Protein AF-A0A2P5DY39-F1 (afdb_monomer)

Sequence (252 aa):
MKGCLRGHPDKLASSTASDNDHSEPPKEAATSSEPILVDKDEELFALLNQLPKKAGMSATFIDRFTSEEVWERMKRRSAKVAFGSVMGMLANTAAAAVLMHDPVLECLEMAEKVEEITQAFENSEKAREEEKKAFELERQQLLEGLAKEKLKKENLEEKVKELEKTISEHPDRMREATTEAVHKAIKEFKATKVKELKDKASDIASSTIIFNIFFEHPDFDFSVLGEDVVELVQSWREDTAKTGDGSASTSA

Secondary structure (DSSP, 8-state):
---------------------------------------HHHHHHHHHHHHHHHHHHHHHHHHHHHSHHHHHHHHTS-HHHHHHHHHHHHHHHHHHHHHHHHHHHHHHHHHHHHHHHHHHHHHHHHHHHHHHHHHHHHHHHHHHHHHHHHHHHHHHHHHHHHHHHHHHHHHHHHHHHHHHHHHHHHHHHHHHHHHHHHHHHHHHHHHHHHHHHHHH-TT--GGGG-HHHHHHHHHHHHHHHHTT--------

Foldseek 3Di:
DDDDDDDDDDDDDDDDDDDDDDDDDDDDDDDDDDPPPPDPPVVLVVVVVCLCVLVVVLVVVVCVCPPPVNVVVLVPDPPVVSVVVVVVNVVSVVVSCVSVPVSVVVVVVVVVVVVVVVVVVVVVVVVVVVVVVVVVVVVVVVVVVVVVVVVVVVVVVVVVVVVVVCVVCVVVVVVVVVVVVVVVVVVVCCVPVVVVVVVVVVVVVVVVVLVVCCVVPVPDDCVVVDPVSVVVSVVVVVVVVVVVPPDDDDDD

Solvent-accessible surface area (backbone atoms only — not comparable to full-atom values): 15029 Å² total; per-residue (Å²): 133,88,83,88,86,90,85,85,86,90,85,91,83,83,89,83,90,79,88,85,84,87,86,85,87,80,94,75,90,79,77,85,75,81,78,77,81,76,44,65,65,58,53,47,50,54,48,56,71,41,42,64,59,56,50,48,53,51,48,54,51,48,51,56,56,70,30,68,69,46,41,55,56,36,71,76,42,57,69,71,60,39,49,52,51,52,52,52,50,52,52,52,53,51,52,51,52,59,71,47,46,62,62,53,53,53,49,52,55,49,50,51,51,52,51,52,51,50,52,53,49,53,53,50,51,51,51,52,54,51,51,51,51,53,51,52,51,52,52,52,52,51,52,53,49,51,52,55,48,52,53,53,50,52,54,51,51,52,52,50,54,51,49,52,50,54,59,68,48,42,62,57,54,50,51,50,54,50,51,52,51,51,54,50,51,54,52,52,42,54,69,47,54,50,47,53,50,50,53,53,50,49,50,52,52,51,51,51,52,52,50,50,44,51,72,79,39,74,85,63,75,50,70,83,74,33,70,70,54,37,54,53,52,48,55,52,52,54,50,59,61,58,69,70,76,75,85,80,89,79,92,130

Structure (mmCIF, N/CA/C/O backbone):
data_AF-A0A2P5DY39-F1
#
_entry.id   AF-A0A2P5DY39-F1
#
loop_
_atom_site.group_PDB
_atom_site.id
_atom_site.type_symbol
_atom_site.label_atom_id
_atom_site.label_alt_id
_atom_site.label_comp_id
_atom_site.label_asym_id
_atom_site.label_entity_id
_atom_site.label_seq_id
_atom_site.pdbx_PDB_ins_code
_atom_site.Cartn_x
_atom_site.Cartn_y
_atom_site.Cartn_z
_atom_site.occupancy
_atom_site.B_iso_or_equiv
_atom_site.auth_seq_id
_atom_site.auth_comp_id
_atom_site.auth_asym_id
_atom_site.auth_atom_id
_atom_site.pdbx_PDB_model_num
ATOM 1 N N . MET A 1 1 ? -35.751 -29.615 15.609 1.00 40.22 1 MET A N 1
ATOM 2 C CA . MET A 1 1 ? -36.367 -30.563 14.653 1.00 40.22 1 MET A CA 1
ATOM 3 C C . MET A 1 1 ? -35.730 -30.343 13.288 1.00 40.22 1 MET A C 1
ATOM 5 O O . MET A 1 1 ? -35.809 -29.222 12.821 1.00 40.22 1 MET A O 1
ATOM 9 N N . LYS A 1 2 ? -35.111 -31.404 12.731 1.00 45.81 2 LYS A N 1
ATOM 10 C CA . LYS A 1 2 ? -34.530 -31.581 11.372 1.00 45.81 2 LYS A CA 1
ATOM 11 C C . LYS A 1 2 ? -33.531 -30.501 10.907 1.00 45.81 2 LYS A C 1
ATOM 13 O O . LYS A 1 2 ? -33.902 -29.360 10.726 1.00 45.81 2 LYS A O 1
ATOM 18 N N . GLY A 1 3 ? -32.262 -30.766 10.626 1.00 37.91 3 GLY A N 1
ATOM 19 C CA . GLY A 1 3 ? -31.495 -32.000 10.491 1.00 37.91 3 GLY A CA 1
ATOM 20 C C . GLY A 1 3 ? -30.244 -31.634 9.687 1.00 37.91 3 GLY A C 1
ATOM 21 O O . GLY A 1 3 ? -30.355 -31.144 8.571 1.00 37.91 3 GLY A O 1
ATOM 22 N N . CYS A 1 4 ? -29.077 -31.783 10.305 1.00 41.69 4 CYS A N 1
ATOM 23 C CA . CYS A 1 4 ? -27.764 -31.550 9.708 1.00 41.69 4 CYS A CA 1
ATOM 24 C C . CYS A 1 4 ? -27.340 -32.755 8.838 1.00 41.69 4 CYS A C 1
ATOM 26 O O . CYS A 1 4 ? -27.911 -33.832 9.004 1.00 41.69 4 CYS A O 1
ATOM 28 N N . LEU A 1 5 ? -26.278 -32.557 8.038 1.00 40.47 5 LEU A N 1
ATOM 29 C CA . LEU A 1 5 ? -25.285 -33.501 7.463 1.00 40.47 5 LEU A CA 1
ATOM 30 C C . LEU A 1 5 ? -25.191 -33.385 5.923 1.00 40.47 5 LEU A C 1
ATOM 32 O O . LEU A 1 5 ? -26.133 -33.726 5.223 1.00 40.47 5 LEU A O 1
ATOM 36 N N . ARG A 1 6 ? -24.180 -32.707 5.350 1.00 43.91 6 ARG A N 1
ATOM 37 C CA . ARG A 1 6 ? -22.722 -32.995 5.248 1.00 43.91 6 ARG A CA 1
ATOM 38 C C . ARG A 1 6 ? -22.411 -33.947 4.077 1.00 43.91 6 ARG A C 1
ATOM 40 O O . ARG A 1 6 ? -22.803 -35.104 4.121 1.00 43.91 6 ARG A O 1
ATOM 47 N N . GLY A 1 7 ? -21.638 -33.464 3.096 1.00 34.62 7 GLY A N 1
ATOM 48 C CA . GLY A 1 7 ? -20.996 -34.295 2.068 1.00 34.62 7 GLY A CA 1
ATOM 49 C C . GLY A 1 7 ? -20.414 -33.519 0.874 1.00 34.62 7 GLY A C 1
ATOM 50 O O . GLY A 1 7 ? -21.127 -33.243 -0.079 1.00 34.62 7 GLY A O 1
ATOM 51 N N . HIS A 1 8 ? -19.116 -33.215 0.920 1.00 38.59 8 HIS A N 1
ATOM 52 C CA . HIS A 1 8 ? -18.187 -33.148 -0.233 1.00 38.59 8 HIS A CA 1
ATOM 53 C C . HIS A 1 8 ? -17.193 -34.328 -0.032 1.00 38.59 8 HIS A C 1
ATOM 55 O O . HIS A 1 8 ? -17.103 -34.754 1.129 1.00 38.59 8 HIS A O 1
ATOM 61 N N . PRO A 1 9 ? -16.448 -34.877 -1.031 1.00 51.75 9 PRO A N 1
ATOM 62 C CA . PRO A 1 9 ? -15.701 -34.148 -2.073 1.00 51.75 9 PRO A CA 1
ATOM 63 C C . PRO A 1 9 ? -15.577 -34.814 -3.482 1.00 51.75 9 PRO A C 1
ATOM 65 O O . PRO A 1 9 ? -15.968 -35.955 -3.698 1.00 51.75 9 PRO A O 1
ATOM 68 N N . ASP A 1 10 ? -15.020 -34.027 -4.413 1.00 36.47 10 ASP A N 1
ATOM 69 C CA . ASP A 1 10 ? -14.175 -34.312 -5.597 1.00 36.47 10 ASP A CA 1
ATOM 70 C C . ASP A 1 10 ? -14.469 -35.442 -6.609 1.00 36.47 10 ASP A C 1
ATOM 72 O O . ASP A 1 10 ? -14.364 -36.629 -6.303 1.00 36.47 10 ASP A O 1
ATOM 76 N N . LYS A 1 11 ? -14.576 -35.055 -7.898 1.00 35.81 11 LYS A N 1
ATOM 77 C CA . LYS A 1 11 ? -13.760 -35.642 -8.987 1.00 35.81 11 LYS A CA 1
ATOM 78 C C . LYS A 1 11 ? -13.777 -34.828 -10.294 1.00 35.81 11 LYS A C 1
ATOM 80 O O . LYS A 1 11 ? -14.826 -34.497 -10.832 1.00 35.81 11 LYS A O 1
ATOM 85 N N . LEU A 1 12 ? -12.566 -34.578 -10.793 1.00 39.69 12 LEU A N 1
ATOM 86 C CA . LEU A 1 12 ? -12.187 -34.107 -12.130 1.00 39.69 12 LEU A CA 1
ATOM 87 C C . LEU A 1 12 ? -12.484 -35.143 -13.232 1.00 39.69 12 LEU A C 1
ATOM 89 O O . LEU A 1 12 ? -12.224 -36.325 -13.017 1.00 39.69 12 LEU A O 1
ATOM 93 N N . ALA A 1 13 ? -12.918 -34.664 -14.408 1.00 34.25 13 ALA A N 1
ATOM 94 C CA . ALA A 1 13 ? -12.591 -35.102 -15.787 1.00 34.25 13 ALA A CA 1
ATOM 95 C C . ALA A 1 13 ? -13.659 -34.507 -16.738 1.00 34.25 13 ALA A C 1
ATOM 97 O O . ALA A 1 13 ? -14.840 -34.768 -16.570 1.00 34.25 13 ALA A O 1
ATOM 98 N N . SER A 1 14 ? -13.327 -33.540 -17.598 1.00 32.66 14 SER A N 1
ATOM 99 C CA . SER A 1 14 ? -12.763 -33.707 -18.953 1.00 32.66 14 SER A CA 1
ATOM 100 C C . SER A 1 14 ? -13.831 -33.602 -20.052 1.00 32.66 14 SER A C 1
ATOM 102 O O . SER A 1 14 ? -14.620 -34.517 -20.231 1.00 32.66 14 SER A O 1
ATOM 104 N N . SER A 1 15 ? -13.730 -32.507 -20.815 1.00 34.09 15 SER A N 1
ATOM 105 C CA . SER A 1 15 ? -13.902 -32.385 -22.273 1.00 34.09 15 SER A CA 1
ATOM 106 C C . SER A 1 15 ? -15.161 -32.945 -22.949 1.00 34.09 15 SER A C 1
ATOM 108 O O . SER A 1 15 ? -15.285 -34.153 -23.108 1.00 34.09 15 SER A O 1
ATOM 110 N N . THR A 1 16 ? -15.963 -32.043 -23.528 1.00 33.41 16 THR A N 1
ATOM 111 C CA . THR A 1 16 ? -16.458 -32.167 -24.914 1.00 33.41 16 THR A CA 1
ATOM 112 C C . THR A 1 16 ? -16.708 -30.776 -25.499 1.00 33.41 16 THR A C 1
ATOM 114 O O . THR A 1 16 ? -17.482 -29.994 -24.949 1.00 33.41 16 THR A O 1
ATOM 117 N N . ALA A 1 17 ? -16.034 -30.496 -26.612 1.00 36.47 17 ALA A N 1
ATOM 118 C CA . ALA A 1 17 ? -16.317 -29.414 -27.544 1.00 36.47 17 ALA A CA 1
ATOM 119 C C . ALA A 1 17 ? -17.550 -29.736 -28.412 1.00 36.47 17 ALA A C 1
ATOM 121 O O . ALA A 1 17 ? -17.802 -30.907 -28.689 1.00 36.47 17 ALA A O 1
ATOM 122 N N . SER A 1 18 ? -18.277 -28.695 -28.828 1.00 31.12 18 SER A N 1
ATOM 123 C CA . SER A 1 18 ? -19.028 -28.566 -30.095 1.00 31.12 18 SER A CA 1
ATOM 124 C C . SER A 1 18 ? -19.605 -27.141 -30.099 1.00 31.12 18 SER A C 1
ATOM 126 O O . SER A 1 18 ? -20.351 -26.785 -29.190 1.00 31.12 18 SER A O 1
ATOM 128 N N . ASP A 1 19 ? -19.080 -26.208 -30.890 1.00 31.58 19 ASP A N 1
ATOM 129 C CA . ASP A 1 19 ? -19.370 -25.992 -32.317 1.00 31.58 19 ASP A CA 1
ATOM 130 C C . ASP A 1 19 ? -20.868 -25.861 -32.607 1.00 31.58 19 ASP A C 1
ATOM 132 O O . ASP A 1 19 ? -21.609 -26.843 -32.577 1.00 31.58 19 ASP A O 1
ATOM 136 N N . ASN A 1 20 ? -21.293 -24.631 -32.918 1.00 34.72 20 ASN A N 1
ATOM 137 C CA . ASN A 1 20 ? -22.430 -24.397 -33.799 1.00 34.72 20 ASN A CA 1
ATOM 138 C C . ASN A 1 20 ? -22.166 -23.165 -34.679 1.00 34.72 20 ASN A C 1
ATOM 140 O O . ASN A 1 20 ? -22.406 -22.014 -34.321 1.00 34.72 20 ASN A O 1
ATOM 144 N N . ASP A 1 21 ? -21.557 -23.526 -35.795 1.00 33.59 21 ASP A N 1
ATOM 145 C CA . ASP A 1 21 ? -21.493 -22.973 -37.135 1.00 33.59 21 ASP A CA 1
ATOM 146 C C . ASP A 1 21 ? -22.438 -21.852 -37.617 1.00 33.59 21 ASP A C 1
ATOM 148 O O . ASP A 1 21 ? -23.610 -21.736 -37.257 1.00 33.59 21 ASP A O 1
ATOM 152 N N . HIS A 1 22 ? -21.880 -21.197 -38.643 1.00 35.44 22 HIS A N 1
ATOM 153 C CA . HIS A 1 22 ? -22.493 -20.579 -39.822 1.00 35.44 22 HIS A CA 1
ATOM 154 C C . HIS A 1 22 ? -23.047 -19.147 -39.767 1.00 35.44 22 HIS A C 1
ATOM 156 O O . HIS A 1 22 ? -24.232 -18.900 -39.550 1.00 35.44 22 HIS A O 1
ATOM 162 N N . SER A 1 23 ? -22.217 -18.214 -40.254 1.00 36.16 23 SER A N 1
ATOM 163 C CA . SER A 1 23 ? -22.518 -17.480 -41.499 1.00 36.16 23 SER A CA 1
ATOM 164 C C . SER A 1 23 ? -21.241 -16.885 -42.116 1.00 36.16 23 SER A C 1
ATOM 166 O O . SER A 1 23 ? -20.695 -15.909 -41.614 1.00 36.16 23 SER A O 1
ATOM 168 N N . GLU A 1 24 ? -20.786 -17.486 -43.218 1.00 42.88 24 GLU A N 1
ATOM 169 C CA . GLU A 1 24 ? -19.849 -16.904 -44.197 1.00 42.88 24 GLU A CA 1
ATOM 170 C C . GLU A 1 24 ? -20.675 -16.269 -45.335 1.00 42.88 24 GLU A C 1
ATOM 172 O O . GLU A 1 24 ? -21.751 -16.790 -45.655 1.00 42.88 24 GLU A O 1
ATOM 177 N N . PRO A 1 25 ? -20.218 -15.161 -45.952 1.00 39.31 25 PRO A N 1
ATOM 178 C CA . PRO A 1 25 ? -19.759 -15.249 -47.353 1.00 39.31 25 PRO A CA 1
ATOM 179 C C . PRO A 1 25 ? -18.674 -14.194 -47.714 1.00 39.31 25 PRO A C 1
ATOM 181 O O . PRO A 1 25 ? -18.393 -13.302 -46.919 1.00 39.31 25 PRO A O 1
ATOM 184 N N . PRO A 1 26 ? -18.187 -14.130 -48.968 1.00 43.88 26 PRO A N 1
ATOM 185 C CA . PRO A 1 26 ? -17.497 -15.147 -49.750 1.00 43.88 26 PRO A CA 1
ATOM 186 C C . PRO A 1 26 ? -16.032 -14.747 -50.048 1.00 43.88 26 PRO A C 1
ATOM 188 O O . PRO A 1 26 ? -15.654 -13.578 -50.040 1.00 43.88 26 PRO A O 1
ATOM 191 N N . LYS A 1 27 ? -15.221 -15.756 -50.388 1.00 48.09 27 LYS A N 1
ATOM 192 C CA . LYS A 1 27 ? -13.865 -15.642 -50.947 1.00 48.09 27 LYS A CA 1
ATOM 193 C C . LYS A 1 27 ? -13.805 -14.712 -52.164 1.00 48.09 27 LYS A C 1
ATOM 195 O O . LYS A 1 27 ? -14.306 -15.070 -53.228 1.00 48.09 27 LYS A O 1
ATOM 200 N N . GLU A 1 28 ? -13.030 -13.640 -52.047 1.00 38.06 28 GLU A N 1
ATOM 201 C CA . GLU A 1 28 ? -12.265 -13.090 -53.165 1.00 38.06 28 GLU A CA 1
ATOM 202 C C . GLU A 1 28 ? -10.776 -13.326 -52.904 1.00 38.06 28 GLU A C 1
ATOM 204 O O . GLU A 1 28 ? -10.213 -12.942 -51.880 1.00 38.06 28 GLU A O 1
ATOM 209 N N . ALA A 1 29 ? -10.145 -14.031 -53.839 1.00 45.03 29 ALA A N 1
ATOM 210 C CA . ALA A 1 29 ? -8.709 -14.194 -53.891 1.00 45.03 29 ALA A CA 1
ATOM 211 C C . ALA A 1 29 ? -8.082 -12.874 -54.359 1.00 45.03 29 ALA A C 1
ATOM 213 O O . ALA A 1 29 ? -8.090 -12.572 -55.549 1.00 45.03 29 ALA A O 1
ATOM 214 N N . ALA A 1 30 ? -7.512 -12.112 -53.427 1.00 35.38 30 ALA A N 1
ATOM 215 C CA . ALA A 1 30 ? -6.528 -11.080 -53.728 1.00 35.38 30 ALA A CA 1
ATOM 216 C C . ALA A 1 30 ? -5.145 -11.616 -53.339 1.00 35.38 30 ALA A C 1
ATOM 218 O O . ALA A 1 30 ? -4.668 -11.463 -52.218 1.00 35.38 30 ALA A O 1
ATOM 219 N N . THR A 1 31 ? -4.515 -12.324 -54.270 1.00 38.31 31 THR A N 1
ATOM 220 C CA . THR A 1 31 ? -3.066 -12.523 -54.254 1.00 38.31 31 THR A CA 1
ATOM 221 C C . THR A 1 31 ? -2.353 -11.187 -54.436 1.00 38.31 31 THR A C 1
ATOM 223 O O . THR A 1 31 ? -2.692 -10.458 -55.365 1.00 38.31 31 THR A O 1
ATOM 226 N N . SER A 1 32 ? -1.261 -11.012 -53.680 1.00 41.22 32 SER A N 1
ATOM 227 C CA . SER A 1 32 ? -0.106 -10.160 -54.013 1.00 41.22 32 SER A CA 1
ATOM 228 C C . SER A 1 32 ? -0.328 -8.651 -53.793 1.00 41.22 32 SER A C 1
ATOM 230 O O . SER A 1 32 ? -1.253 -8.072 -54.336 1.00 41.22 32 SER A O 1
ATOM 232 N N . SER A 1 33 ? 0.471 -7.898 -53.043 1.00 44.88 33 SER A N 1
ATOM 233 C CA . SER A 1 33 ? 1.824 -8.097 -52.534 1.00 44.88 33 SER A CA 1
ATOM 234 C C . SER A 1 33 ? 1.988 -7.223 -51.289 1.00 44.88 33 SER A C 1
ATOM 236 O O . SER A 1 33 ? 1.937 -5.999 -51.401 1.00 44.88 33 SER A O 1
ATOM 238 N N . GLU A 1 34 ? 2.267 -7.806 -50.126 1.00 43.78 34 GLU A N 1
ATOM 239 C CA . GLU A 1 34 ? 3.184 -7.114 -49.220 1.00 43.78 34 GLU A CA 1
ATOM 240 C C . GLU A 1 34 ? 4.543 -7.146 -49.925 1.00 43.78 34 GLU A C 1
ATOM 242 O O . GLU A 1 34 ? 4.980 -8.231 -50.331 1.00 43.78 34 GLU A O 1
ATOM 247 N N . PRO A 1 35 ? 5.201 -5.999 -50.173 1.00 38.09 35 PRO A N 1
ATOM 248 C CA . PRO A 1 35 ? 6.573 -6.048 -50.618 1.00 38.09 35 PRO A CA 1
ATOM 249 C C . PRO A 1 35 ? 7.337 -6.663 -49.456 1.00 38.09 35 PRO A C 1
ATOM 251 O O . PRO A 1 35 ? 7.461 -6.068 -48.389 1.00 38.09 35 PRO A O 1
ATOM 254 N N . ILE A 1 36 ? 7.780 -7.896 -49.671 1.00 48.31 36 ILE A N 1
ATOM 255 C CA . ILE A 1 36 ? 8.776 -8.571 -48.862 1.00 48.31 36 ILE A CA 1
ATOM 256 C C . ILE A 1 36 ? 9.893 -7.543 -48.642 1.00 48.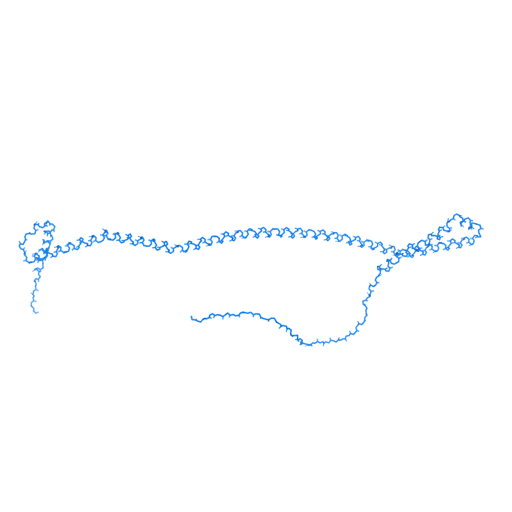31 36 ILE A C 1
ATOM 258 O O . ILE A 1 36 ? 10.645 -7.237 -49.568 1.00 48.31 36 ILE A O 1
ATOM 262 N N . LEU A 1 37 ? 9.953 -6.965 -47.438 1.00 47.84 37 LEU A N 1
ATOM 263 C CA . LEU A 1 37 ? 11.064 -6.153 -46.940 1.00 47.84 37 LEU A CA 1
ATOM 264 C C . LEU A 1 37 ? 12.241 -7.107 -46.699 1.00 47.84 37 LEU A C 1
ATOM 266 O O . LEU A 1 37 ? 12.718 -7.285 -45.586 1.00 47.84 37 LEU A O 1
ATOM 270 N N . VAL A 1 38 ? 12.679 -7.790 -47.757 1.00 44.94 38 VAL A N 1
ATOM 271 C CA . VAL A 1 38 ? 14.032 -8.322 -47.824 1.00 44.94 38 VAL A CA 1
ATOM 272 C C . VAL A 1 38 ? 14.911 -7.087 -47.963 1.00 44.94 38 VAL A C 1
ATOM 274 O O . VAL A 1 38 ? 15.079 -6.511 -49.032 1.00 44.94 38 VAL A O 1
ATOM 277 N N . ASP A 1 39 ? 15.294 -6.606 -46.786 1.00 59.50 39 ASP A N 1
ATOM 278 C CA . ASP A 1 39 ? 16.683 -6.396 -46.422 1.00 59.50 39 ASP A CA 1
ATOM 279 C C . ASP A 1 39 ? 17.447 -5.385 -47.274 1.00 59.50 39 ASP A C 1
ATOM 281 O O . ASP A 1 39 ? 18.576 -5.615 -47.694 1.00 59.50 39 ASP A O 1
ATOM 285 N N . LYS A 1 40 ? 16.831 -4.219 -47.501 1.00 64.12 40 LYS A N 1
ATOM 286 C CA . LYS A 1 40 ? 17.564 -3.036 -47.982 1.00 64.12 40 LYS A CA 1
ATOM 287 C C . LYS A 1 40 ? 18.766 -2.738 -47.089 1.00 64.12 40 LYS A C 1
ATOM 289 O O . LYS A 1 40 ? 19.825 -2.391 -47.598 1.00 64.12 40 LYS A O 1
ATOM 294 N N . ASP A 1 41 ? 18.607 -2.955 -45.786 1.00 67.06 41 ASP A N 1
ATOM 295 C CA . ASP A 1 41 ? 19.671 -2.801 -44.805 1.00 67.06 41 ASP A CA 1
ATOM 296 C C . ASP A 1 41 ? 20.795 -3.816 -45.067 1.00 67.06 41 ASP A C 1
ATOM 298 O O . ASP A 1 41 ? 21.951 -3.422 -45.186 1.00 67.06 41 ASP A O 1
ATOM 302 N N . GLU A 1 42 ? 20.492 -5.103 -45.265 1.00 73.75 42 GLU A N 1
ATOM 303 C CA . GLU A 1 42 ? 21.504 -6.121 -45.595 1.00 73.75 42 GLU A CA 1
ATOM 304 C C . GLU A 1 42 ? 22.116 -5.940 -46.995 1.00 73.75 42 GLU A C 1
ATOM 306 O O . GLU A 1 42 ? 23.305 -6.200 -47.182 1.00 73.75 42 GLU A O 1
ATOM 311 N N . GLU A 1 43 ? 21.360 -5.448 -47.983 1.00 71.31 43 GLU A N 1
ATOM 312 C CA . GLU A 1 43 ? 21.869 -5.095 -49.316 1.00 71.31 43 GLU A CA 1
ATOM 313 C C . GLU A 1 43 ? 22.844 -3.911 -49.235 1.00 71.31 43 GLU A C 1
ATOM 315 O O . GLU A 1 43 ? 23.920 -3.942 -49.845 1.00 71.31 43 GLU A O 1
ATOM 320 N N . LEU A 1 44 ? 22.531 -2.911 -48.412 1.00 69.00 44 LEU A N 1
ATOM 321 C CA . LEU A 1 44 ? 23.407 -1.786 -48.115 1.00 69.00 44 LEU A CA 1
ATOM 322 C C . LEU A 1 44 ? 24.632 -2.221 -47.301 1.00 69.00 44 LEU A C 1
ATOM 324 O O . LEU A 1 44 ? 25.746 -1.833 -47.648 1.00 69.00 44 LEU A O 1
ATOM 328 N N . PHE A 1 45 ? 24.482 -3.074 -46.283 1.00 72.44 45 PHE A N 1
ATOM 329 C CA . PHE A 1 45 ? 25.609 -3.661 -45.549 1.00 72.44 45 PHE A CA 1
ATOM 330 C C . PHE A 1 45 ? 26.497 -4.497 -46.476 1.00 72.44 45 PHE A C 1
ATOM 332 O O . PHE A 1 45 ? 27.727 -4.409 -46.410 1.00 72.44 45 PHE A O 1
ATOM 339 N N . ALA A 1 46 ? 25.915 -5.268 -47.395 1.00 78.69 46 ALA A N 1
ATOM 340 C CA . ALA A 1 46 ? 26.651 -6.006 -48.414 1.00 78.69 46 ALA A CA 1
ATOM 341 C C . ALA A 1 46 ? 27.376 -5.065 -49.388 1.00 78.69 46 ALA A C 1
ATOM 343 O O . ALA A 1 46 ? 28.514 -5.353 -49.781 1.00 78.69 46 ALA A O 1
ATOM 344 N N . LEU A 1 47 ? 26.760 -3.940 -49.759 1.00 69.56 47 LEU A N 1
ATOM 345 C CA . LEU A 1 47 ? 27.369 -2.915 -50.601 1.00 69.56 47 LEU A CA 1
ATOM 346 C C . LEU A 1 47 ? 28.528 -2.231 -49.868 1.00 69.56 47 LEU A C 1
ATOM 348 O O . LEU A 1 47 ? 29.633 -2.197 -50.411 1.00 69.56 47 LEU A O 1
ATOM 352 N N . LEU A 1 48 ? 28.324 -1.809 -48.618 1.00 69.19 48 LEU A N 1
ATOM 353 C CA . LEU A 1 48 ? 29.324 -1.227 -47.718 1.00 69.19 48 LEU A CA 1
ATOM 354 C C . LEU A 1 48 ? 30.519 -2.150 -47.510 1.00 69.19 48 LEU A C 1
ATOM 356 O O . LEU A 1 48 ? 31.659 -1.719 -47.651 1.00 69.19 48 LEU A O 1
ATOM 360 N N . ASN A 1 49 ? 30.281 -3.441 -47.283 1.00 75.00 49 ASN A N 1
ATOM 361 C CA . ASN A 1 49 ? 31.332 -4.452 -47.155 1.00 75.00 49 ASN A CA 1
ATOM 362 C C . ASN A 1 49 ? 32.120 -4.675 -48.464 1.00 75.00 49 ASN A C 1
ATOM 364 O O . ASN A 1 49 ? 33.250 -5.179 -48.448 1.00 75.00 49 ASN A O 1
ATOM 368 N N . GLN A 1 50 ? 31.556 -4.292 -49.615 1.00 71.56 50 GLN A N 1
ATOM 369 C CA . GLN A 1 50 ? 32.239 -4.298 -50.910 1.00 71.56 50 GLN A CA 1
ATOM 370 C C . GLN A 1 50 ? 32.958 -2.981 -51.227 1.00 71.56 50 GLN A C 1
ATOM 372 O O . GLN A 1 50 ? 33.886 -3.003 -52.045 1.00 71.56 50 GLN A O 1
ATOM 377 N N . LEU A 1 51 ? 32.592 -1.856 -50.600 1.00 64.62 51 LEU A N 1
ATOM 378 C CA . LEU A 1 51 ? 33.204 -0.554 -50.884 1.00 64.62 51 LEU A CA 1
ATOM 379 C C . LEU A 1 51 ? 34.715 -0.537 -50.610 1.00 64.62 51 LEU A C 1
ATOM 381 O O . LEU A 1 51 ? 35.434 -0.117 -51.511 1.00 64.62 51 LEU A O 1
ATOM 385 N N . PRO A 1 52 ? 35.262 -1.072 -49.496 1.00 65.38 52 PRO A N 1
ATOM 386 C CA . PRO A 1 52 ? 36.710 -1.145 -49.290 1.00 65.38 52 PRO A CA 1
ATOM 387 C C . PRO A 1 52 ? 37.431 -1.949 -50.375 1.00 65.38 52 PRO A C 1
ATOM 389 O O . PRO A 1 52 ? 38.541 -1.604 -50.774 1.00 65.38 52 PRO A O 1
ATOM 392 N N . LYS A 1 53 ? 36.793 -3.005 -50.899 1.00 68.31 53 LYS A N 1
ATOM 393 C CA . LYS A 1 53 ? 37.354 -3.823 -51.984 1.00 68.31 53 LYS A CA 1
ATOM 394 C C . LYS A 1 53 ? 37.381 -3.038 -53.296 1.00 68.31 53 LYS A C 1
ATOM 396 O O . LYS A 1 53 ? 38.402 -3.030 -53.979 1.00 68.31 53 LYS A O 1
ATOM 401 N N . LYS A 1 54 ? 36.289 -2.345 -53.636 1.00 64.88 54 LYS A N 1
ATOM 402 C CA . LYS A 1 54 ? 36.189 -1.516 -54.852 1.00 64.88 54 LYS A CA 1
ATOM 403 C C . LYS A 1 54 ? 37.086 -0.275 -54.775 1.00 64.88 54 LYS A C 1
ATOM 405 O O . LYS A 1 54 ? 37.839 -0.021 -55.712 1.00 64.88 54 LYS A O 1
ATOM 410 N N . ALA A 1 55 ? 37.086 0.415 -53.638 1.00 62.34 55 ALA A N 1
ATOM 411 C CA . ALA A 1 55 ? 37.943 1.560 -53.354 1.00 62.34 55 ALA A CA 1
ATOM 412 C C . ALA A 1 55 ? 39.431 1.174 -53.302 1.00 62.34 55 ALA A C 1
ATOM 414 O O . ALA A 1 55 ? 40.272 1.910 -53.810 1.00 62.34 55 ALA A O 1
ATOM 415 N N . GLY A 1 56 ? 39.774 -0.003 -52.764 1.00 63.03 56 GLY A N 1
ATOM 416 C CA . GLY A 1 56 ? 41.140 -0.536 -52.770 1.00 63.03 56 GLY A CA 1
ATOM 417 C C . GLY A 1 56 ? 41.652 -0.854 -54.179 1.00 63.03 56 GLY A C 1
ATOM 418 O O . GLY A 1 56 ? 42.809 -0.576 -54.501 1.00 63.03 56 GLY A O 1
ATOM 419 N N . MET A 1 57 ? 40.787 -1.361 -55.064 1.00 65.00 57 MET A N 1
ATOM 420 C CA . MET A 1 57 ? 41.128 -1.578 -56.476 1.00 65.00 57 MET A CA 1
ATOM 421 C C . MET A 1 57 ? 41.324 -0.260 -57.240 1.00 65.00 57 MET A C 1
ATOM 423 O O . MET A 1 57 ? 42.259 -0.149 -58.031 1.00 65.00 57 MET A O 1
ATOM 427 N N . SER A 1 58 ? 40.507 0.768 -56.984 1.00 63.84 58 SER A N 1
ATOM 428 C CA . SER A 1 58 ? 40.718 2.091 -57.586 1.00 63.84 58 SER A CA 1
ATOM 429 C C . SER A 1 58 ? 41.925 2.818 -56.992 1.00 63.84 58 SER A C 1
ATOM 431 O O . SER A 1 58 ? 42.651 3.464 -57.736 1.00 63.84 58 SER A O 1
ATOM 433 N N . ALA A 1 59 ? 42.195 2.681 -55.691 1.00 66.75 59 ALA A N 1
ATOM 434 C CA . ALA A 1 59 ? 43.351 3.295 -55.037 1.00 66.75 59 ALA A CA 1
ATOM 435 C C . ALA A 1 59 ? 44.670 2.692 -55.532 1.00 66.75 59 ALA A C 1
ATOM 437 O O . ALA A 1 59 ? 45.585 3.432 -55.864 1.00 66.75 59 ALA A O 1
ATOM 438 N N . THR A 1 60 ? 44.749 1.364 -55.672 1.00 68.56 60 THR A N 1
ATOM 439 C CA . THR A 1 60 ? 45.920 0.687 -56.263 1.00 68.56 60 THR A CA 1
ATOM 440 C C . THR A 1 60 ? 46.088 0.999 -57.752 1.00 68.56 60 THR A C 1
ATOM 442 O O . THR A 1 60 ? 47.213 1.094 -58.238 1.00 68.56 60 THR A O 1
ATOM 445 N N . PHE A 1 61 ? 44.991 1.198 -58.489 1.00 65.19 61 PHE A N 1
ATOM 446 C CA . PHE A 1 61 ? 45.034 1.677 -59.871 1.00 65.19 61 PHE A CA 1
ATOM 447 C C . PHE A 1 61 ? 45.548 3.121 -59.955 1.00 65.19 61 PHE A C 1
ATOM 449 O O . PHE A 1 61 ? 46.451 3.389 -60.746 1.00 65.19 61 PHE A O 1
ATOM 456 N N . ILE A 1 62 ? 45.024 4.029 -59.126 1.00 68.31 62 ILE A N 1
ATOM 457 C CA . ILE A 1 62 ? 45.470 5.425 -59.047 1.00 68.31 62 ILE A CA 1
ATOM 458 C C . ILE A 1 62 ? 46.947 5.469 -58.648 1.00 68.31 62 ILE A C 1
ATOM 460 O O . ILE A 1 62 ? 47.726 6.033 -59.402 1.00 68.31 62 ILE A O 1
ATOM 464 N N . ASP A 1 63 ? 47.353 4.785 -57.576 1.00 75.19 63 ASP A N 1
ATOM 465 C CA . ASP A 1 63 ? 48.741 4.713 -57.094 1.00 75.19 63 ASP A CA 1
ATOM 466 C C . ASP A 1 63 ? 49.707 4.191 -58.171 1.00 75.19 63 ASP A C 1
ATOM 468 O O . ASP A 1 63 ? 50.744 4.793 -58.457 1.00 75.19 63 ASP A O 1
ATOM 472 N N . ARG A 1 64 ? 49.315 3.128 -58.887 1.00 72.88 64 ARG A N 1
ATOM 473 C CA . ARG A 1 64 ? 50.086 2.597 -60.019 1.00 72.88 64 ARG A CA 1
ATOM 474 C C . ARG A 1 64 ? 50.256 3.629 -61.136 1.00 72.88 64 ARG A C 1
ATOM 476 O O . ARG A 1 64 ? 51.320 3.663 -61.750 1.00 72.88 64 ARG A O 1
ATOM 483 N N . PHE A 1 65 ? 49.251 4.459 -61.410 1.00 64.38 65 PHE A N 1
ATOM 484 C CA . PHE A 1 65 ? 49.303 5.498 -62.446 1.00 64.38 65 PHE A CA 1
ATOM 485 C C . PHE A 1 65 ? 49.959 6.811 -61.998 1.00 64.38 65 PHE A C 1
ATOM 487 O O . PHE A 1 65 ? 50.546 7.495 -62.837 1.00 64.38 65 PHE A O 1
ATOM 494 N N . THR A 1 66 ? 49.895 7.146 -60.709 1.00 67.50 66 THR A N 1
ATOM 495 C CA . THR A 1 66 ? 50.523 8.332 -60.107 1.00 67.50 66 THR A CA 1
ATOM 496 C C . THR A 1 66 ? 51.936 8.065 -59.600 1.00 67.50 66 THR A C 1
ATOM 498 O O . THR A 1 66 ? 52.615 9.002 -59.189 1.00 67.50 66 THR A O 1
ATOM 501 N N . SER A 1 67 ? 52.401 6.813 -59.641 1.00 80.69 67 SER A N 1
ATOM 502 C CA . SER A 1 67 ? 53.785 6.469 -59.325 1.00 80.69 67 SER A CA 1
ATOM 503 C C . SER A 1 67 ? 54.758 7.200 -60.255 1.00 80.69 67 SER A C 1
ATOM 505 O O . SER A 1 67 ? 54.557 7.253 -61.473 1.00 80.69 67 SER A O 1
ATOM 507 N N . GLU A 1 68 ? 55.844 7.728 -59.685 1.00 78.44 68 GLU A N 1
ATOM 508 C CA . GLU A 1 68 ? 56.857 8.503 -60.416 1.00 78.44 68 GLU A CA 1
ATOM 509 C C . GLU A 1 68 ? 57.384 7.742 -61.645 1.00 78.44 68 GLU A C 1
ATOM 511 O O . GLU A 1 68 ? 57.575 8.305 -62.719 1.00 78.44 68 GLU A O 1
ATOM 516 N N . GLU A 1 69 ? 57.538 6.422 -61.530 1.00 80.88 69 GLU A N 1
ATOM 517 C CA . GLU A 1 69 ? 58.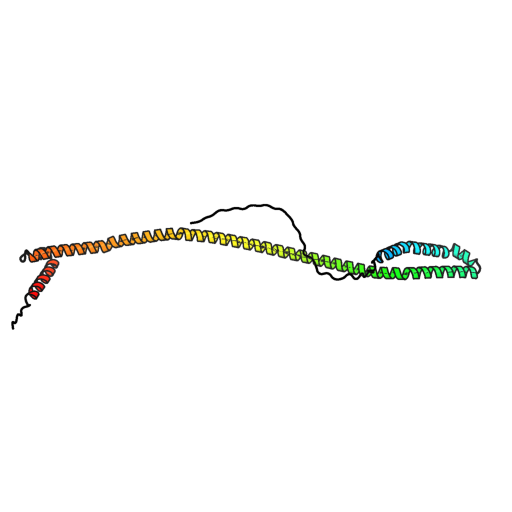045 5.579 -62.609 1.00 80.88 69 GLU A CA 1
ATOM 518 C C . GLU A 1 69 ? 57.064 5.447 -63.788 1.00 80.88 69 GLU A C 1
ATOM 520 O O . GLU A 1 69 ? 57.467 5.478 -64.957 1.00 80.88 69 GLU A O 1
ATOM 525 N N . VAL A 1 70 ? 55.763 5.303 -63.514 1.00 77.94 70 VAL A N 1
ATOM 526 C CA . VAL A 1 70 ? 54.732 5.238 -64.563 1.00 77.94 70 VAL A CA 1
ATOM 527 C C . VAL A 1 70 ? 54.492 6.617 -65.165 1.00 77.94 70 VAL A C 1
ATOM 529 O O . VAL A 1 70 ? 54.335 6.719 -66.384 1.00 77.94 70 VAL A O 1
ATOM 532 N N . TRP A 1 71 ? 54.558 7.667 -64.350 1.00 76.56 71 TRP A N 1
ATOM 533 C CA . TRP A 1 71 ? 54.495 9.057 -64.784 1.00 76.56 71 TRP A CA 1
ATOM 534 C C . TRP A 1 71 ? 55.642 9.413 -65.740 1.00 76.56 71 TRP A C 1
ATOM 536 O O . TRP A 1 71 ? 55.398 9.876 -66.856 1.00 76.56 71 TRP A O 1
ATOM 546 N N . GLU A 1 72 ? 56.888 9.098 -65.383 1.00 81.12 72 GLU A N 1
ATOM 547 C CA . GLU A 1 72 ? 58.057 9.306 -66.247 1.00 81.12 72 GLU A CA 1
ATOM 548 C C . GLU A 1 72 ? 57.998 8.471 -67.532 1.00 81.12 72 GLU A C 1
ATOM 550 O O . GLU A 1 72 ? 58.307 8.949 -68.630 1.00 81.12 72 GLU A O 1
ATOM 555 N N . ARG A 1 73 ? 57.521 7.225 -67.441 1.00 81.06 73 ARG A N 1
ATOM 556 C CA . ARG A 1 73 ? 57.275 6.380 -68.620 1.00 81.06 73 ARG A CA 1
ATOM 557 C C . ARG A 1 73 ? 56.191 6.971 -69.525 1.00 81.06 73 ARG A C 1
ATOM 559 O O . ARG A 1 73 ? 56.265 6.799 -70.741 1.00 81.06 73 ARG A O 1
ATOM 566 N N . MET A 1 74 ? 55.203 7.661 -68.958 1.00 77.69 74 MET A N 1
ATOM 567 C CA . MET A 1 74 ? 54.110 8.295 -69.692 1.00 77.69 74 MET A CA 1
ATOM 568 C C . MET A 1 74 ? 54.560 9.576 -70.406 1.00 77.69 74 MET A C 1
ATOM 570 O O . MET A 1 74 ? 54.185 9.760 -71.564 1.00 77.69 74 MET A O 1
ATOM 574 N N . LYS A 1 75 ? 55.445 10.383 -69.799 1.00 75.94 75 LYS A N 1
ATOM 575 C CA . LYS A 1 75 ? 56.068 11.563 -70.444 1.00 75.94 75 LYS A CA 1
ATOM 576 C C . LYS A 1 75 ? 56.864 11.209 -71.705 1.00 75.94 75 LYS A C 1
ATOM 578 O O . LYS A 1 75 ? 56.941 12.012 -72.627 1.00 75.94 75 LYS A O 1
ATOM 583 N N . ARG A 1 76 ? 57.440 10.001 -71.765 1.00 83.12 76 ARG A N 1
ATOM 584 C CA . ARG A 1 76 ? 58.199 9.500 -72.931 1.00 83.12 76 ARG A CA 1
ATOM 585 C C . ARG A 1 76 ? 57.316 8.980 -74.074 1.00 83.12 76 ARG A C 1
ATOM 587 O O . ARG A 1 76 ? 57.840 8.651 -75.136 1.00 83.12 76 ARG A O 1
ATOM 594 N N . ARG A 1 77 ? 55.999 8.850 -73.871 1.00 79.69 77 ARG A N 1
ATOM 595 C CA . ARG A 1 77 ? 55.046 8.409 -74.906 1.00 79.69 77 ARG A CA 1
ATOM 596 C C . ARG A 1 77 ? 54.528 9.604 -75.704 1.00 79.69 77 ARG A C 1
ATOM 598 O O . ARG A 1 77 ? 54.639 10.749 -75.283 1.00 79.69 77 ARG A O 1
ATOM 605 N N . SER A 1 78 ? 53.928 9.342 -76.866 1.00 86.19 78 SER A N 1
ATOM 606 C CA . SER A 1 78 ? 53.286 10.405 -77.643 1.00 86.19 78 SER A CA 1
ATOM 607 C C . SER A 1 78 ? 52.151 11.052 -76.843 1.00 86.19 78 SER A C 1
ATOM 609 O O . SER A 1 78 ? 51.427 10.373 -76.108 1.00 86.19 78 SER A O 1
ATOM 611 N N . ALA A 1 79 ? 51.957 12.361 -77.024 1.00 81.38 79 ALA A N 1
ATOM 612 C CA . ALA A 1 79 ? 50.941 13.132 -76.303 1.00 81.38 79 ALA A CA 1
ATOM 613 C C . ALA A 1 79 ? 49.536 12.508 -76.400 1.00 81.38 79 ALA A C 1
ATOM 615 O O . ALA A 1 79 ? 48.789 12.505 -75.428 1.00 81.38 79 ALA A O 1
ATOM 616 N N . LYS A 1 80 ? 49.204 11.891 -77.543 1.00 82.56 80 LYS A N 1
ATOM 617 C CA . LYS A 1 80 ? 47.933 11.183 -77.760 1.00 82.56 80 LYS A CA 1
ATOM 618 C C . LYS A 1 80 ? 47.747 9.988 -76.813 1.00 82.56 80 LYS A C 1
ATOM 620 O O . LYS A 1 80 ? 46.650 9.787 -76.299 1.00 82.56 80 LYS A O 1
ATOM 625 N N . VAL A 1 81 ? 48.800 9.202 -76.583 1.00 81.06 81 VAL A N 1
ATOM 626 C CA . VAL A 1 81 ? 48.755 8.018 -75.706 1.00 81.06 81 VAL A CA 1
ATOM 627 C C . VAL A 1 81 ? 48.725 8.435 -74.238 1.00 81.06 81 VAL A C 1
ATOM 629 O O . VAL A 1 81 ? 47.954 7.874 -73.463 1.00 81.06 81 VAL A O 1
ATOM 632 N N . ALA A 1 82 ? 49.521 9.441 -73.866 1.00 80.25 82 ALA A N 1
ATOM 633 C CA . ALA A 1 82 ? 49.509 9.996 -72.515 1.00 80.25 82 A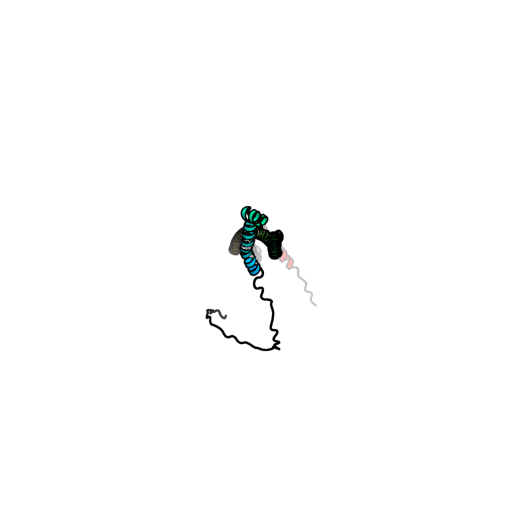LA A CA 1
ATOM 634 C C . ALA A 1 82 ? 48.134 10.594 -72.164 1.00 80.25 82 ALA A C 1
ATOM 636 O O . ALA A 1 82 ? 47.557 10.250 -71.135 1.00 80.25 82 ALA A O 1
ATOM 637 N N . PHE A 1 83 ? 47.558 11.401 -73.060 1.00 80.19 83 PHE A N 1
ATOM 638 C CA . PHE A 1 83 ? 46.238 12.007 -72.876 1.00 80.19 83 PHE A CA 1
ATOM 639 C C . PHE A 1 83 ? 45.121 10.964 -72.733 1.00 80.19 83 PHE A C 1
ATOM 641 O O . PHE A 1 83 ? 44.321 11.048 -71.806 1.00 80.19 83 PHE A O 1
ATOM 648 N N . GLY A 1 84 ? 45.087 9.945 -73.601 1.00 84.19 84 GLY A N 1
ATOM 649 C CA . GLY A 1 84 ? 44.080 8.881 -73.517 1.00 84.19 84 GLY A CA 1
ATOM 650 C C . GLY A 1 84 ? 44.140 8.109 -72.195 1.00 84.19 84 GLY A C 1
ATOM 651 O O . GLY A 1 84 ? 43.104 7.801 -71.611 1.00 84.19 84 GLY A O 1
ATOM 652 N N . SER A 1 85 ? 45.350 7.860 -71.687 1.00 81.50 85 SER A N 1
ATOM 653 C CA . SER A 1 85 ? 45.547 7.201 -70.395 1.00 81.50 85 SER A CA 1
ATOM 654 C C . SER A 1 85 ? 45.055 8.055 -69.221 1.00 81.50 85 SER A C 1
ATOM 656 O O . SER A 1 85 ? 44.393 7.535 -68.325 1.00 81.50 85 SER A O 1
ATOM 658 N N . VAL A 1 86 ? 45.341 9.362 -69.235 1.00 80.88 86 VAL A N 1
ATOM 659 C CA . VAL A 1 86 ? 44.876 10.311 -68.207 1.00 80.88 86 VAL A CA 1
ATOM 660 C C . VAL A 1 86 ? 43.351 10.440 -68.223 1.00 80.88 86 VAL A C 1
ATOM 662 O O . VAL A 1 86 ? 42.725 10.390 -67.168 1.00 80.88 86 VAL A O 1
ATOM 665 N N . MET A 1 87 ? 42.737 10.533 -69.406 1.00 84.56 87 MET A N 1
ATOM 666 C CA . MET A 1 87 ? 41.277 10.598 -69.535 1.00 84.56 87 MET A CA 1
ATOM 667 C C . MET A 1 87 ? 40.590 9.316 -69.054 1.00 84.56 87 MET A C 1
ATOM 669 O O . MET A 1 87 ? 39.562 9.395 -68.389 1.00 84.56 87 MET A O 1
ATOM 673 N N . GLY A 1 88 ? 41.165 8.141 -69.336 1.00 81.69 88 GLY A N 1
ATOM 674 C CA . GLY A 1 88 ? 40.654 6.867 -68.821 1.00 81.69 88 GLY A CA 1
ATOM 675 C C . GLY A 1 88 ? 40.724 6.775 -67.294 1.00 81.69 88 GLY A C 1
ATOM 676 O O . GLY A 1 88 ? 39.776 6.317 -66.660 1.00 81.69 88 GLY A O 1
ATOM 677 N N . MET A 1 89 ? 41.809 7.269 -66.689 1.00 82.50 89 MET A N 1
ATOM 678 C CA . MET A 1 89 ? 41.930 7.357 -65.231 1.00 82.50 89 MET A CA 1
ATOM 679 C C . MET A 1 89 ? 40.880 8.300 -64.638 1.00 82.50 89 MET A C 1
ATOM 681 O O . MET A 1 89 ? 40.183 7.917 -63.704 1.00 82.50 89 MET A O 1
ATOM 685 N N . LEU A 1 90 ? 40.724 9.496 -65.212 1.00 80.31 90 LEU A N 1
ATOM 686 C CA . LEU A 1 90 ? 39.722 10.465 -64.771 1.00 80.31 90 LEU A CA 1
ATOM 687 C C . LEU A 1 90 ? 38.302 9.888 -64.850 1.00 80.31 90 LEU A C 1
ATOM 689 O O . LEU A 1 90 ? 37.539 10.018 -63.897 1.00 80.31 90 LEU A O 1
ATOM 693 N N . ALA A 1 91 ? 37.969 9.213 -65.952 1.00 81.62 91 ALA A N 1
ATOM 694 C CA . ALA A 1 91 ? 36.666 8.584 -66.142 1.00 81.62 91 ALA A CA 1
ATOM 695 C C . ALA A 1 91 ? 36.396 7.480 -65.107 1.00 81.62 91 ALA A C 1
ATOM 697 O O . ALA A 1 91 ? 35.310 7.436 -64.534 1.00 81.62 91 ALA A O 1
ATOM 698 N N . ASN A 1 92 ? 37.386 6.632 -64.814 1.00 79.12 92 ASN A N 1
ATOM 699 C CA . ASN A 1 92 ? 37.247 5.572 -63.811 1.00 79.12 92 ASN A CA 1
ATOM 700 C C . ASN A 1 92 ? 37.112 6.131 -62.388 1.00 79.12 92 ASN A C 1
ATOM 702 O O . ASN A 1 92 ? 36.290 5.640 -61.618 1.00 79.12 92 ASN A O 1
ATOM 706 N N . THR A 1 93 ? 37.872 7.174 -62.043 1.00 79.44 93 THR A N 1
ATOM 707 C CA . THR A 1 93 ? 37.754 7.856 -60.746 1.00 79.44 93 THR A CA 1
ATOM 708 C C . THR A 1 93 ? 36.392 8.533 -60.597 1.00 79.44 93 THR A C 1
ATOM 710 O O . THR A 1 93 ? 35.764 8.409 -59.549 1.00 79.44 93 THR A O 1
ATOM 713 N N . ALA A 1 94 ? 35.898 9.194 -61.648 1.00 81.12 94 ALA A N 1
ATOM 714 C CA . ALA A 1 94 ? 34.565 9.791 -61.653 1.00 81.12 94 ALA A CA 1
ATOM 715 C C . ALA A 1 94 ? 33.464 8.726 -61.516 1.00 81.12 94 ALA A C 1
ATOM 717 O O . ALA A 1 94 ? 32.556 8.892 -60.708 1.00 81.12 94 ALA A O 1
ATOM 718 N N . ALA A 1 95 ? 33.571 7.604 -62.237 1.00 79.94 95 ALA A N 1
ATOM 719 C CA . ALA A 1 95 ? 32.630 6.492 -62.122 1.00 79.94 95 ALA A CA 1
ATOM 720 C C . ALA A 1 95 ? 32.625 5.887 -60.708 1.00 79.94 95 ALA A C 1
ATOM 722 O O . ALA A 1 95 ? 31.558 5.631 -60.159 1.00 79.94 95 ALA A O 1
ATOM 723 N N . ALA A 1 96 ? 33.798 5.711 -60.090 1.00 78.69 96 ALA A N 1
ATOM 724 C CA . ALA A 1 96 ? 33.896 5.249 -58.708 1.00 78.69 96 ALA A CA 1
ATOM 725 C C . ALA A 1 96 ? 33.269 6.250 -57.725 1.00 78.69 96 ALA A C 1
ATOM 727 O O . ALA A 1 96 ? 32.505 5.840 -56.861 1.00 78.69 96 ALA A O 1
ATOM 728 N N . ALA A 1 97 ? 33.531 7.551 -57.879 1.00 80.00 97 ALA A N 1
ATOM 729 C CA . ALA A 1 97 ? 32.950 8.584 -57.021 1.00 80.00 97 ALA A CA 1
ATOM 730 C C . ALA A 1 97 ? 31.415 8.628 -57.115 1.00 80.00 97 ALA A C 1
ATOM 732 O O . ALA A 1 97 ? 30.749 8.689 -56.086 1.00 80.00 97 ALA A O 1
ATOM 733 N N . VAL A 1 98 ? 30.855 8.530 -58.327 1.00 82.00 98 VAL A N 1
ATOM 734 C CA . VAL A 1 98 ? 29.398 8.480 -58.540 1.00 82.00 98 VAL A CA 1
ATOM 735 C C . VAL A 1 98 ? 28.793 7.225 -57.909 1.00 82.00 98 VAL A C 1
ATOM 737 O O . VAL A 1 98 ? 27.804 7.326 -57.195 1.00 82.00 98 VAL A O 1
ATOM 740 N N . LEU A 1 99 ? 29.414 6.054 -58.098 1.00 81.19 99 LEU A N 1
ATOM 741 C CA . LEU A 1 99 ? 28.932 4.796 -57.508 1.00 81.19 99 LEU A CA 1
ATOM 742 C C . LEU A 1 99 ? 28.987 4.773 -55.972 1.00 81.19 99 LEU A C 1
ATOM 744 O O . LEU A 1 99 ? 28.271 3.996 -55.350 1.00 81.19 99 LEU A O 1
ATOM 748 N N . MET A 1 100 ? 29.860 5.576 -55.367 1.00 80.88 100 MET A N 1
ATOM 749 C CA . MET A 1 100 ? 30.058 5.648 -53.918 1.00 80.88 100 MET A CA 1
ATOM 750 C C . MET A 1 100 ? 29.182 6.707 -53.240 1.00 80.88 100 MET A C 1
ATOM 752 O O . MET A 1 100 ? 29.025 6.654 -52.026 1.00 80.88 100 MET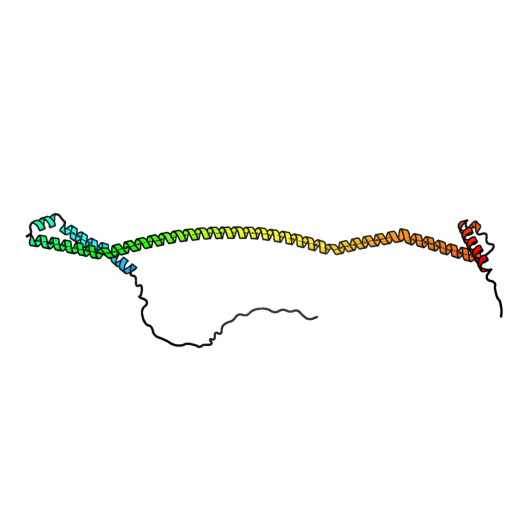 A O 1
ATOM 756 N N . HIS A 1 101 ? 28.641 7.669 -53.991 1.00 80.75 101 HIS A N 1
ATOM 757 C CA . HIS A 1 101 ? 27.932 8.817 -53.429 1.00 80.75 101 HIS A CA 1
ATOM 758 C C . HIS A 1 101 ? 26.627 8.414 -52.731 1.00 80.75 101 HIS A C 1
ATOM 760 O O . HIS A 1 101 ? 26.445 8.715 -51.553 1.00 80.75 101 HIS A O 1
ATOM 766 N N . ASP A 1 102 ? 25.753 7.695 -53.437 1.00 84.00 102 ASP A N 1
ATOM 767 C CA . ASP A 1 102 ? 24.426 7.344 -52.918 1.00 84.00 102 ASP A CA 1
ATOM 768 C C . ASP A 1 102 ? 24.503 6.415 -51.690 1.00 84.00 102 ASP A C 1
ATOM 770 O O . ASP A 1 102 ? 23.863 6.729 -50.687 1.00 84.00 102 ASP A O 1
ATOM 774 N N . PRO A 1 103 ? 25.360 5.369 -51.667 1.00 82.81 103 PRO A N 1
ATOM 775 C CA . PRO A 1 103 ? 25.526 4.537 -50.474 1.00 82.81 103 PRO A CA 1
ATOM 776 C C . PRO A 1 103 ? 26.072 5.307 -49.270 1.00 82.81 103 PRO A C 1
ATOM 778 O O . PRO A 1 103 ? 25.662 5.061 -48.143 1.00 82.81 103 PRO A O 1
ATOM 781 N N . VAL A 1 104 ? 26.999 6.249 -49.485 1.00 84.75 104 VAL A N 1
ATOM 782 C CA . VAL A 1 104 ? 27.552 7.067 -48.392 1.00 84.75 104 VAL A CA 1
ATOM 783 C C . VAL A 1 104 ? 26.485 7.988 -47.805 1.00 84.75 104 VAL A C 1
ATOM 785 O O . VAL A 1 104 ? 26.446 8.160 -46.587 1.00 84.75 104 VAL A O 1
ATOM 788 N N . LEU A 1 105 ? 25.616 8.561 -48.640 1.00 87.06 105 LEU A N 1
ATOM 789 C CA . LEU A 1 105 ? 24.509 9.389 -48.168 1.00 87.06 105 LEU A CA 1
ATOM 790 C C . LEU A 1 105 ? 23.512 8.570 -47.334 1.00 87.06 105 LEU A C 1
ATOM 792 O O . LEU A 1 105 ? 23.121 9.006 -46.255 1.00 87.06 105 LEU A O 1
ATOM 796 N N . GLU A 1 106 ? 23.177 7.361 -47.784 1.00 85.75 106 GLU A N 1
ATOM 797 C CA . GLU A 1 106 ? 22.306 6.436 -47.049 1.00 85.75 106 GLU A CA 1
ATOM 798 C C . GLU A 1 106 ? 22.919 6.020 -45.699 1.00 85.75 106 GLU A C 1
ATOM 800 O O . GLU A 1 106 ? 22.228 5.980 -44.682 1.00 85.75 106 GLU A O 1
ATOM 805 N N . CYS A 1 107 ? 24.240 5.813 -45.633 1.00 85.00 107 CYS A N 1
ATOM 806 C CA . CYS A 1 107 ? 24.934 5.575 -44.364 1.00 85.00 107 CYS A CA 1
ATOM 807 C C . CYS A 1 107 ? 24.839 6.737 -43.380 1.00 85.00 107 CYS A C 1
ATOM 809 O O . CYS A 1 107 ? 24.734 6.495 -42.179 1.00 85.00 107 CYS A O 1
ATOM 811 N N . LEU A 1 108 ? 24.917 7.979 -43.864 1.00 89.88 108 LEU A N 1
ATOM 812 C CA . LEU A 1 108 ? 24.785 9.158 -43.008 1.00 89.88 108 LEU A CA 1
ATOM 813 C C . LEU A 1 108 ? 23.366 9.258 -42.438 1.00 89.88 108 LEU A C 1
ATOM 815 O O . LEU A 1 108 ? 23.216 9.485 -41.241 1.00 89.88 108 LEU A O 1
ATOM 819 N N . GLU A 1 109 ? 22.345 9.006 -43.260 1.00 90.44 109 GLU A N 1
ATOM 820 C CA . GLU A 1 109 ? 20.949 8.974 -42.805 1.00 90.44 109 GLU A CA 1
ATOM 821 C C . GLU A 1 109 ? 20.706 7.848 -41.783 1.00 90.44 109 GLU A C 1
ATOM 823 O O . GLU A 1 109 ? 20.031 8.043 -40.772 1.00 90.44 109 GLU A O 1
ATOM 828 N N . MET A 1 110 ? 21.279 6.660 -41.996 1.00 89.06 110 MET A N 1
ATOM 829 C CA . MET A 1 110 ? 21.198 5.580 -41.007 1.00 89.06 110 MET A CA 1
ATOM 830 C C . MET A 1 110 ? 21.931 5.916 -39.708 1.00 89.06 110 MET A C 1
ATOM 832 O O . MET A 1 110 ? 21.449 5.552 -38.638 1.00 89.06 110 MET A O 1
ATOM 836 N N . ALA A 1 111 ? 23.083 6.589 -39.778 1.00 89.06 111 ALA A N 1
ATOM 837 C CA . ALA A 1 111 ? 23.823 6.995 -38.587 1.00 89.06 111 ALA A CA 1
ATOM 838 C C . ALA A 1 111 ? 22.999 7.960 -37.720 1.00 89.06 111 ALA A C 1
ATOM 840 O O . ALA A 1 111 ? 22.951 7.776 -36.505 1.00 89.06 111 ALA A O 1
ATOM 841 N N . GLU A 1 112 ? 22.291 8.907 -38.342 1.00 93.69 112 GLU A N 1
ATOM 842 C CA . GLU A 1 112 ? 21.345 9.798 -37.657 1.00 93.69 112 GLU A CA 1
ATOM 843 C C . GLU A 1 112 ? 20.216 9.002 -36.982 1.00 93.69 112 GLU A C 1
ATOM 845 O O . GLU A 1 112 ? 19.976 9.159 -35.786 1.00 93.69 112 GLU A O 1
ATOM 850 N N . LYS A 1 113 ? 19.596 8.048 -37.690 1.00 94.81 113 LYS A N 1
ATOM 851 C CA . LYS A 1 113 ? 18.560 7.174 -37.101 1.00 94.81 113 LYS A CA 1
ATOM 852 C C . LYS A 1 113 ? 19.085 6.344 -35.927 1.00 94.81 113 LYS A C 1
ATOM 854 O O . LYS A 1 113 ? 18.379 6.159 -34.939 1.00 94.81 113 LYS A O 1
ATOM 859 N N . VAL A 1 114 ? 20.313 5.826 -36.012 1.00 93.12 114 VAL A N 1
ATOM 860 C CA . VAL A 1 114 ? 20.946 5.077 -34.913 1.00 93.12 114 VAL A CA 1
ATOM 861 C C . VAL A 1 114 ? 21.180 5.981 -33.703 1.00 93.12 114 VAL A C 1
ATOM 863 O O . VAL A 1 114 ? 20.962 5.541 -32.572 1.00 93.12 114 VAL A O 1
ATOM 866 N N . GLU A 1 115 ? 21.583 7.233 -33.913 1.00 96.12 115 GLU A N 1
ATOM 867 C CA . GLU A 1 115 ? 21.728 8.224 -32.843 1.00 96.12 115 GLU A CA 1
ATOM 868 C C . GLU A 1 115 ? 20.376 8.539 -32.181 1.00 96.12 115 GLU A C 1
ATOM 870 O O . GLU A 1 115 ? 20.265 8.470 -30.955 1.00 96.12 115 GLU A O 1
ATOM 875 N N . GLU A 1 116 ? 19.319 8.759 -32.971 1.00 97.25 116 GLU A N 1
ATOM 876 C CA . GLU A 1 116 ? 17.955 8.963 -32.463 1.00 97.25 116 GLU A CA 1
ATOM 877 C C . GLU A 1 116 ? 17.449 7.761 -31.649 1.00 97.25 116 GLU A C 1
ATOM 879 O O . GLU A 1 116 ? 16.919 7.931 -30.545 1.00 97.25 116 GLU A O 1
ATOM 884 N N . ILE A 1 117 ? 17.646 6.537 -32.154 1.00 96.31 117 ILE A N 1
ATOM 885 C CA . ILE A 1 117 ? 17.269 5.298 -31.455 1.00 96.31 117 ILE A CA 1
ATOM 886 C C . ILE A 1 117 ? 18.052 5.161 -30.148 1.00 96.31 117 ILE A C 1
ATOM 888 O O . ILE A 1 117 ? 17.471 4.810 -29.119 1.00 96.31 117 ILE A O 1
ATOM 892 N N . THR A 1 118 ? 19.351 5.460 -30.169 1.00 97.19 118 THR A N 1
ATOM 893 C CA . THR A 1 118 ? 20.209 5.406 -28.978 1.00 97.19 118 THR A CA 1
ATOM 894 C C . THR A 1 118 ? 19.709 6.383 -27.917 1.00 97.19 118 THR A C 1
ATOM 896 O O . THR A 1 118 ? 19.540 6.007 -26.756 1.00 97.19 118 THR A O 1
ATOM 899 N N . GLN A 1 119 ? 19.371 7.609 -28.320 1.00 98.25 119 GLN A N 1
ATOM 900 C CA . GLN A 1 119 ? 18.838 8.619 -27.413 1.00 98.25 119 GLN A CA 1
ATOM 901 C C . GLN A 1 119 ? 17.460 8.232 -26.854 1.00 98.25 119 GLN A C 1
ATOM 903 O O . GLN A 1 119 ? 17.192 8.428 -25.664 1.00 98.25 119 GLN A O 1
ATOM 908 N N . ALA A 1 120 ? 16.578 7.678 -27.691 1.00 98.19 120 ALA A N 1
ATOM 909 C CA . ALA A 1 120 ? 15.269 7.189 -27.267 1.00 98.19 120 ALA A CA 1
ATOM 910 C C . ALA A 1 120 ? 15.392 6.023 -26.272 1.00 98.19 120 ALA A C 1
ATOM 912 O O . ALA A 1 120 ? 14.654 5.977 -25.284 1.00 98.19 120 ALA A O 1
ATOM 913 N N . PHE A 1 121 ? 16.351 5.120 -26.494 1.00 97.25 121 PHE A N 1
ATOM 914 C CA . PHE A 1 121 ? 16.640 4.008 -25.594 1.00 97.25 121 PHE A CA 1
ATOM 915 C C . PHE A 1 121 ? 17.123 4.497 -24.224 1.00 97.25 121 PHE A C 1
ATOM 917 O O . PHE A 1 121 ? 16.567 4.083 -23.208 1.00 97.25 121 PHE A O 1
ATOM 924 N N . GLU A 1 122 ? 18.080 5.427 -24.182 1.00 98.25 122 GLU A N 1
ATOM 925 C CA . GLU A 1 122 ? 18.583 5.998 -22.924 1.00 98.25 122 GLU A CA 1
ATOM 926 C C . GLU A 1 122 ? 17.470 6.715 -22.139 1.00 98.25 122 GLU A C 1
ATOM 928 O O . GLU A 1 122 ? 17.313 6.519 -20.930 1.00 98.25 122 GLU A O 1
ATOM 933 N N . ASN A 1 123 ? 16.625 7.483 -22.834 1.00 98.31 123 ASN A N 1
ATOM 934 C CA . ASN A 1 123 ? 15.464 8.133 -22.223 1.00 98.31 123 ASN A CA 1
ATOM 935 C C . ASN A 1 123 ? 14.466 7.110 -21.655 1.00 98.31 123 ASN A C 1
ATOM 937 O O . ASN A 1 123 ? 13.949 7.298 -20.551 1.00 98.31 123 ASN A O 1
ATOM 941 N N . SER A 1 124 ? 14.213 6.017 -22.381 1.00 97.69 124 SER A N 1
ATOM 942 C CA . SER A 1 124 ? 13.334 4.940 -21.923 1.00 97.69 124 SER A CA 1
ATOM 943 C C . SER A 1 124 ? 13.911 4.190 -20.723 1.00 97.69 124 SER A C 1
ATOM 945 O O . SER A 1 124 ? 13.155 3.819 -19.824 1.00 97.69 124 SER A O 1
ATOM 947 N N . GLU A 1 125 ? 15.222 3.946 -20.691 1.00 97.81 125 GLU A N 1
ATOM 948 C CA . GLU A 1 125 ? 15.883 3.300 -19.556 1.00 97.81 125 GLU A CA 1
ATOM 949 C C . GLU A 1 125 ? 15.777 4.176 -18.306 1.00 97.81 125 GLU A C 1
ATOM 951 O O . GLU A 1 125 ? 15.386 3.700 -17.235 1.00 97.81 125 GLU A O 1
ATOM 956 N N . LYS A 1 126 ? 16.026 5.480 -18.458 1.00 98.31 126 LYS A N 1
ATOM 957 C CA . LYS A 1 126 ? 15.879 6.448 -17.372 1.00 98.31 126 LYS A CA 1
ATOM 958 C C . LYS A 1 126 ? 14.449 6.487 -16.831 1.00 98.31 126 LYS A C 1
ATOM 960 O O . LYS A 1 126 ? 14.266 6.394 -15.617 1.00 98.31 126 LYS A O 1
ATOM 965 N N . ALA A 1 127 ? 13.449 6.566 -17.712 1.00 98.44 127 ALA A N 1
ATOM 966 C CA . ALA A 1 127 ? 12.040 6.546 -17.318 1.00 98.44 127 ALA A CA 1
ATOM 967 C C . ALA A 1 127 ? 11.685 5.258 -16.556 1.00 98.44 127 ALA A C 1
ATOM 969 O O . ALA A 1 127 ? 11.075 5.309 -15.488 1.00 98.44 127 ALA A O 1
ATOM 970 N N . ARG A 1 128 ? 12.152 4.102 -17.042 1.00 98.25 128 ARG A N 1
ATOM 971 C CA . ARG A 1 128 ? 11.943 2.805 -16.385 1.00 98.25 128 ARG A CA 1
ATOM 972 C C . ARG A 1 128 ? 12.557 2.747 -14.984 1.00 98.25 128 ARG A C 1
ATOM 974 O O . ARG A 1 128 ? 11.950 2.191 -14.067 1.00 98.25 128 ARG A O 1
ATOM 981 N N . GLU A 1 129 ? 13.760 3.283 -14.797 1.00 98.44 129 GLU A N 1
ATOM 982 C CA . GLU A 1 129 ? 14.406 3.317 -13.480 1.00 98.44 129 GLU A CA 1
ATOM 983 C C . GLU A 1 129 ? 13.709 4.285 -12.510 1.00 98.44 129 GLU A C 1
ATOM 985 O O . GLU A 1 129 ? 13.636 4.010 -11.309 1.00 98.44 129 GLU A O 1
ATOM 990 N N . GLU A 1 130 ? 13.151 5.392 -13.002 1.00 98.44 130 GLU A N 1
ATOM 991 C CA . GLU A 1 130 ? 12.317 6.297 -12.202 1.00 98.44 130 GLU A CA 1
ATOM 992 C C . GLU A 1 130 ? 10.998 5.631 -11.774 1.00 98.44 130 GLU A C 1
ATOM 994 O O . GLU A 1 130 ? 10.669 5.650 -10.584 1.00 98.44 130 GLU A O 1
ATOM 999 N N . GLU A 1 131 ? 10.297 4.954 -12.689 1.00 98.31 131 GLU A N 1
ATOM 1000 C CA . GLU A 1 131 ? 9.080 4.187 -12.381 1.00 98.31 131 GLU A CA 1
ATOM 1001 C C . GLU A 1 131 ? 9.341 3.084 -11.352 1.00 98.31 131 GLU A C 1
ATOM 1003 O O . GLU A 1 131 ? 8.588 2.925 -10.390 1.00 98.31 131 GLU A O 1
ATOM 1008 N N . LYS A 1 132 ? 10.446 2.349 -11.499 1.00 98.44 132 LYS A N 1
ATOM 1009 C CA . LYS A 1 132 ? 10.842 1.303 -10.549 1.00 98.44 132 LYS A CA 1
ATOM 1010 C C . LYS A 1 132 ? 11.089 1.864 -9.148 1.00 98.44 132 LYS A C 1
ATOM 1012 O O . LYS A 1 132 ? 10.682 1.244 -8.165 1.00 98.44 132 LYS A O 1
ATOM 1017 N N . LYS A 1 133 ? 11.729 3.034 -9.039 1.00 98.56 133 LYS A N 1
ATOM 1018 C CA . LYS A 1 133 ? 11.927 3.725 -7.752 1.00 98.56 133 LYS A CA 1
ATOM 1019 C C . LYS A 1 133 ? 10.601 4.192 -7.152 1.00 98.56 133 LYS A C 1
ATOM 1021 O O . LYS A 1 133 ? 10.404 4.026 -5.950 1.00 98.56 133 LYS A O 1
ATOM 1026 N N . ALA A 1 134 ? 9.701 4.741 -7.968 1.00 98.62 134 ALA A N 1
ATOM 1027 C CA . ALA A 1 134 ? 8.376 5.166 -7.522 1.00 98.62 134 ALA A CA 1
ATOM 1028 C C . ALA A 1 134 ? 7.546 3.979 -7.005 1.00 98.62 134 ALA A C 1
ATOM 1030 O O . ALA A 1 134 ? 6.998 4.045 -5.905 1.00 98.62 134 ALA A O 1
ATOM 1031 N N . PHE A 1 135 ? 7.539 2.869 -7.746 1.00 98.25 135 PHE A N 1
ATOM 1032 C CA . PHE A 1 135 ? 6.870 1.633 -7.345 1.00 98.25 135 PHE A CA 1
ATOM 1033 C C . PHE A 1 135 ? 7.431 1.063 -6.035 1.00 98.25 135 PHE A C 1
ATOM 1035 O O . PHE A 1 135 ? 6.678 0.657 -5.152 1.00 98.25 135 PHE A O 1
ATOM 1042 N N . GLU A 1 136 ? 8.756 1.050 -5.874 1.00 98.56 136 GLU A N 1
ATOM 1043 C CA . GLU A 1 136 ? 9.392 0.571 -4.644 1.00 98.56 136 GLU A CA 1
ATOM 1044 C C . GLU A 1 136 ? 9.025 1.444 -3.433 1.00 98.56 136 GLU A C 1
ATOM 1046 O O . GLU A 1 136 ? 8.731 0.923 -2.354 1.00 98.56 136 GLU A O 1
ATOM 1051 N N . LEU A 1 137 ? 8.971 2.766 -3.621 1.00 98.56 137 LEU A N 1
ATOM 1052 C CA . LEU A 1 137 ? 8.533 3.704 -2.590 1.00 98.56 137 LEU A CA 1
ATOM 1053 C C . LEU A 1 137 ? 7.067 3.464 -2.193 1.00 98.56 137 LEU A C 1
ATOM 1055 O O . LEU A 1 137 ? 6.757 3.401 -1.003 1.00 98.56 137 LEU A O 1
ATOM 1059 N N . GLU A 1 138 ? 6.174 3.298 -3.170 1.00 98.38 138 GLU A N 1
ATOM 1060 C CA . GLU A 1 138 ? 4.758 2.995 -2.930 1.00 98.38 138 GLU A CA 1
ATOM 1061 C C . GLU A 1 138 ? 4.595 1.667 -2.177 1.00 98.38 138 GLU A C 1
ATOM 1063 O O . GLU A 1 138 ? 3.884 1.593 -1.171 1.00 98.38 138 GLU A O 1
ATOM 1068 N N . ARG A 1 139 ? 5.334 0.630 -2.590 1.00 98.19 139 ARG A N 1
ATOM 1069 C CA . ARG A 1 139 ? 5.369 -0.666 -1.902 1.00 98.19 139 ARG A CA 1
ATOM 1070 C C . ARG A 1 139 ? 5.786 -0.513 -0.439 1.00 98.19 139 ARG A C 1
ATOM 1072 O O . ARG A 1 139 ? 5.165 -1.115 0.439 1.00 98.19 139 ARG A O 1
ATOM 1079 N N . GLN A 1 140 ? 6.811 0.291 -0.162 1.00 98.62 140 GLN A N 1
ATOM 1080 C CA . GLN A 1 140 ? 7.278 0.538 1.201 1.00 98.62 140 GLN A CA 1
ATOM 1081 C C . GLN A 1 140 ? 6.217 1.257 2.049 1.00 98.62 140 GLN A C 1
ATOM 1083 O O . GLN A 1 140 ? 5.963 0.846 3.184 1.00 98.62 140 GLN A O 1
ATOM 1088 N N . GLN A 1 141 ? 5.554 2.275 1.493 1.00 98.50 141 GLN A N 1
ATOM 1089 C CA . GLN A 1 141 ? 4.469 2.992 2.171 1.00 98.50 141 GLN A CA 1
ATOM 1090 C C . GLN A 1 141 ? 3.279 2.076 2.481 1.00 98.50 141 GLN A C 1
ATOM 1092 O O . GLN A 1 141 ? 2.740 2.117 3.590 1.00 98.50 141 GLN A O 1
ATOM 1097 N N . LEU A 1 142 ? 2.897 1.205 1.542 1.00 98.44 142 LEU A N 1
ATOM 1098 C CA . LEU A 1 142 ? 1.833 0.221 1.749 1.00 98.44 142 LEU A CA 1
ATOM 1099 C C . LEU A 1 142 ? 2.185 -0.777 2.857 1.00 98.44 142 LEU A C 1
ATOM 1101 O O . LEU A 1 142 ? 1.336 -1.080 3.695 1.00 98.44 142 LEU A O 1
ATOM 1105 N N . LEU A 1 143 ? 3.431 -1.258 2.909 1.00 98.44 143 LEU A N 1
ATOM 1106 C CA . LEU A 1 143 ? 3.884 -2.158 3.974 1.00 98.44 143 LEU A CA 1
ATOM 1107 C C . LEU A 1 143 ? 3.867 -1.481 5.351 1.00 98.44 143 LEU A C 1
ATOM 1109 O O . LEU A 1 143 ? 3.447 -2.099 6.333 1.00 98.44 143 LEU A O 1
ATOM 1113 N N . GLU A 1 144 ? 4.268 -0.212 5.433 1.00 98.38 144 GLU A N 1
ATOM 1114 C CA . GLU A 1 144 ? 4.178 0.565 6.672 1.00 98.38 144 GLU A CA 1
ATOM 1115 C C . GLU A 1 144 ? 2.715 0.782 7.096 1.00 98.38 144 GLU A C 1
ATOM 1117 O O . GLU A 1 144 ? 2.366 0.603 8.268 1.00 98.38 144 GLU A O 1
ATOM 1122 N N . GLY A 1 145 ? 1.841 1.116 6.140 1.00 98.56 145 GLY A N 1
ATOM 1123 C CA . GLY A 1 145 ? 0.399 1.239 6.356 1.00 98.56 145 GLY A CA 1
ATOM 1124 C C . GLY A 1 145 ? -0.214 -0.057 6.887 1.00 98.56 145 GLY A C 1
ATOM 1125 O O . GLY A 1 145 ? -0.902 -0.040 7.910 1.00 98.56 145 GLY A O 1
ATOM 1126 N N . LEU A 1 146 ? 0.125 -1.189 6.265 1.00 98.50 146 LEU A N 1
ATOM 1127 C CA . LEU A 1 146 ? -0.317 -2.522 6.672 1.00 98.50 146 LEU A CA 1
ATOM 1128 C C . LEU A 1 146 ? 0.140 -2.867 8.098 1.00 98.50 146 LEU A C 1
ATOM 1130 O O . LEU A 1 146 ? -0.635 -3.422 8.878 1.00 98.50 146 LEU A O 1
ATOM 1134 N N . ALA A 1 147 ? 1.383 -2.540 8.465 1.00 98.38 147 ALA A N 1
ATOM 1135 C CA . ALA A 1 147 ? 1.898 -2.777 9.814 1.00 98.38 147 ALA A CA 1
ATOM 1136 C C . ALA A 1 147 ? 1.131 -1.955 10.867 1.00 98.38 147 ALA A C 1
ATOM 1138 O O . ALA A 1 147 ? 0.722 -2.495 11.899 1.00 98.38 147 ALA A O 1
ATOM 1139 N N . LYS A 1 148 ? 0.866 -0.672 10.581 1.00 98.50 148 LYS A N 1
ATOM 1140 C CA . LYS A 1 148 ? 0.056 0.201 11.450 1.00 98.50 148 LYS A CA 1
ATOM 1141 C C . LYS A 1 148 ? -1.375 -0.312 11.596 1.00 98.50 148 LYS A C 1
ATOM 1143 O O . LYS A 1 148 ? -1.931 -0.264 12.691 1.00 98.50 148 LYS A O 1
ATOM 1148 N N . GLU A 1 149 ? -1.981 -0.791 10.514 1.00 98.25 149 GLU A N 1
ATOM 1149 C CA . GLU A 1 149 ? -3.339 -1.334 10.537 1.00 98.25 149 GLU A CA 1
ATOM 1150 C C . GLU A 1 149 ? -3.421 -2.637 11.341 1.00 98.25 149 GLU A C 1
ATOM 1152 O O . GLU A 1 149 ? -4.307 -2.772 12.185 1.00 98.25 149 GLU A O 1
ATOM 1157 N N . LYS A 1 150 ? -2.458 -3.553 11.166 1.00 98.50 150 LYS A N 1
ATOM 1158 C CA . LYS A 1 150 ? -2.370 -4.784 11.970 1.00 98.50 150 LYS A CA 1
ATOM 1159 C C . LYS A 1 150 ? -2.273 -4.488 13.466 1.00 98.50 150 LYS A C 1
ATOM 1161 O O . LYS A 1 150 ? -3.014 -5.088 14.237 1.00 98.50 150 LYS A O 1
ATOM 1166 N N . LEU A 1 151 ? -1.442 -3.521 13.859 1.00 98.25 151 LEU A N 1
ATOM 1167 C CA . LEU A 1 151 ? -1.315 -3.107 15.259 1.00 98.25 151 LEU A CA 1
ATOM 1168 C C . LEU A 1 151 ? -2.630 -2.530 15.813 1.00 98.25 151 LEU A C 1
ATOM 1170 O O . LEU A 1 151 ? -3.049 -2.857 16.922 1.00 98.25 151 LEU A O 1
ATOM 1174 N N . LYS A 1 152 ? -3.314 -1.678 15.037 1.00 98.38 152 LYS A N 1
ATOM 1175 C CA . LYS A 1 152 ? -4.627 -1.134 15.428 1.00 98.38 152 LYS A CA 1
ATOM 1176 C C . LYS A 1 152 ? -5.676 -2.236 15.569 1.00 98.38 152 LYS A C 1
ATOM 1178 O O . LYS A 1 152 ? -6.476 -2.182 16.500 1.00 98.38 152 LYS A O 1
ATOM 1183 N N . LYS A 1 153 ? -5.669 -3.221 14.667 1.00 98.31 153 LYS A N 1
ATOM 1184 C CA . LYS A 1 153 ? -6.569 -4.376 14.717 1.00 98.31 153 LYS A CA 1
ATOM 1185 C C . LYS A 1 153 ? -6.344 -5.203 15.983 1.00 98.31 153 LYS A C 1
ATOM 1187 O O . LYS A 1 153 ? -7.319 -5.522 16.648 1.00 98.31 153 LYS A O 1
ATOM 1192 N N . GLU A 1 154 ? -5.094 -5.504 16.328 1.00 98.31 154 GLU A N 1
ATOM 1193 C CA . GLU A 1 154 ? -4.750 -6.261 17.540 1.00 98.31 154 GLU A CA 1
ATOM 1194 C C . GLU A 1 154 ? -5.220 -5.544 18.817 1.00 98.31 154 GLU A C 1
ATOM 1196 O O . GLU A 1 154 ? -5.892 -6.149 19.648 1.00 98.31 154 GLU A O 1
ATOM 1201 N N . ASN A 1 155 ? -4.985 -4.231 18.923 1.00 98.44 155 ASN A N 1
ATOM 1202 C CA . ASN A 1 155 ? -5.487 -3.408 20.033 1.00 98.44 155 ASN A CA 1
ATOM 1203 C C . ASN A 1 155 ? -7.027 -3.430 20.127 1.00 98.44 155 ASN A C 1
ATOM 1205 O O . ASN A 1 155 ? -7.598 -3.551 21.209 1.00 98.44 155 ASN A O 1
ATOM 1209 N N . LEU A 1 156 ? -7.728 -3.327 18.993 1.00 98.50 156 LEU A N 1
ATOM 1210 C CA . LEU A 1 156 ? -9.189 -3.442 18.982 1.00 98.50 156 LEU A CA 1
ATOM 1211 C C . LEU A 1 156 ? -9.655 -4.840 19.401 1.00 98.50 156 LEU A C 1
ATOM 1213 O O . LEU A 1 156 ? -10.639 -4.950 20.126 1.00 98.50 156 LEU A O 1
ATOM 1217 N N . GLU A 1 157 ? -8.954 -5.893 18.986 1.00 98.38 157 GLU A N 1
ATOM 1218 C CA . GLU A 1 157 ? -9.264 -7.267 19.382 1.00 98.38 157 GLU A CA 1
ATOM 1219 C C . GLU A 1 157 ? -9.091 -7.479 20.895 1.00 98.38 157 GLU A C 1
ATOM 1221 O O . GLU A 1 157 ? -9.930 -8.123 21.525 1.00 98.38 157 GLU A O 1
ATOM 1226 N N . GLU A 1 158 ? -8.056 -6.894 21.504 1.00 98.44 158 GLU A N 1
ATOM 1227 C CA . GLU A 1 158 ? -7.867 -6.905 22.960 1.00 98.44 158 GLU A CA 1
ATOM 1228 C C . GLU A 1 158 ? -9.018 -6.194 23.688 1.00 98.44 158 GLU A C 1
ATOM 1230 O O . GLU A 1 158 ? -9.605 -6.756 24.614 1.00 98.44 158 GLU A O 1
ATOM 1235 N N . LYS A 1 159 ? -9.421 -5.007 23.217 1.00 98.38 159 LYS A N 1
ATOM 1236 C CA . LYS A 1 159 ? -10.566 -4.272 23.784 1.00 98.38 159 LYS A CA 1
ATOM 1237 C C . LYS A 1 159 ? -11.878 -5.038 23.664 1.00 98.38 159 LYS A C 1
ATOM 1239 O O . LYS A 1 159 ? -12.703 -4.980 24.573 1.00 98.38 159 LYS A O 1
ATOM 1244 N N . VAL A 1 160 ? -12.088 -5.751 22.557 1.00 98.56 160 VAL A N 1
ATOM 1245 C CA . VAL A 1 160 ? -13.265 -6.614 22.392 1.00 98.56 160 VAL A CA 1
ATOM 1246 C C . VAL A 1 160 ? -13.245 -7.736 23.429 1.00 98.56 160 VAL A C 1
ATOM 1248 O O . VAL A 1 160 ? -14.253 -7.927 24.102 1.00 98.56 160 VAL A O 1
ATOM 1251 N N . LYS A 1 161 ? -12.104 -8.404 23.643 1.00 98.44 161 LYS A N 1
ATOM 1252 C CA . LYS A 1 161 ? -11.967 -9.451 24.675 1.00 98.44 161 LYS A CA 1
ATOM 1253 C C . LYS A 1 161 ? -12.219 -8.913 26.087 1.00 98.44 161 LYS A C 1
ATOM 1255 O O . LYS A 1 161 ? -12.874 -9.575 26.892 1.00 98.44 161 LYS A O 1
ATOM 1260 N N . GLU A 1 162 ? -11.731 -7.712 26.400 1.00 98.38 162 GLU A N 1
ATOM 1261 C CA . GLU A 1 162 ? -12.001 -7.055 27.684 1.00 98.38 162 GLU A CA 1
ATOM 1262 C C . GLU A 1 162 ? -13.498 -6.754 27.854 1.00 98.38 162 GLU A C 1
ATOM 1264 O O . GLU A 1 162 ? -14.090 -7.085 28.885 1.00 98.38 162 GLU A O 1
ATOM 1269 N N . LEU A 1 163 ? -14.143 -6.199 26.825 1.00 98.25 163 LEU A N 1
ATOM 1270 C CA . LEU A 1 163 ? -15.582 -5.936 26.843 1.00 98.25 163 LEU A CA 1
ATOM 1271 C C . LEU A 1 163 ? -16.392 -7.227 26.997 1.00 98.25 163 LEU A C 1
ATOM 1273 O O . LEU A 1 163 ? -17.271 -7.286 27.854 1.00 98.25 163 LEU A O 1
ATOM 1277 N N . GLU A 1 164 ? -16.066 -8.279 26.251 1.00 98.19 164 GLU A N 1
ATOM 1278 C CA . GLU A 1 164 ? -16.697 -9.596 26.384 1.00 98.19 164 GLU A CA 1
ATOM 1279 C C . GLU A 1 164 ? -16.579 -10.141 27.812 1.00 98.19 164 GLU A C 1
ATOM 1281 O O . GLU A 1 164 ? -17.572 -10.604 28.378 1.00 98.19 164 GLU A O 1
ATOM 1286 N N . LYS A 1 165 ? -15.401 -10.013 28.438 1.00 98.06 165 LYS A N 1
ATOM 1287 C CA . LYS A 1 165 ? -15.199 -10.383 29.845 1.00 98.06 165 LYS A CA 1
ATOM 1288 C C . LYS A 1 165 ? -16.105 -9.570 30.773 1.00 98.06 165 LYS A C 1
ATOM 1290 O O . LYS A 1 165 ? -16.796 -10.147 31.612 1.00 98.06 165 LYS A O 1
ATOM 1295 N N . THR A 1 166 ? -16.147 -8.246 30.618 1.00 97.62 166 THR A N 1
ATOM 1296 C CA . THR A 1 166 ? -16.977 -7.389 31.484 1.00 97.62 166 THR A CA 1
ATOM 1297 C C . THR A 1 166 ? -18.474 -7.669 31.339 1.00 97.62 166 THR A C 1
ATOM 1299 O O . THR A 1 166 ? -19.184 -7.668 32.349 1.00 97.62 166 THR A O 1
ATOM 1302 N N . ILE A 1 167 ? -18.938 -7.958 30.118 1.00 97.94 167 ILE A N 1
ATOM 1303 C CA . ILE A 1 167 ? -20.320 -8.352 29.817 1.00 97.94 167 ILE A CA 1
ATOM 1304 C C . ILE A 1 167 ? -20.627 -9.719 30.435 1.00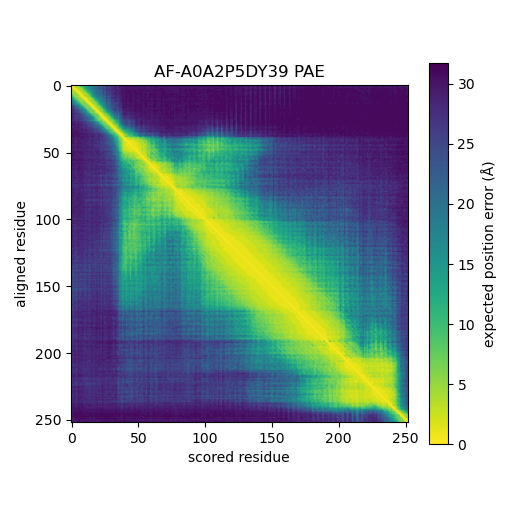 97.94 167 ILE A C 1
ATOM 1306 O O . ILE A 1 167 ? -21.677 -9.873 31.053 1.00 97.94 167 ILE A O 1
ATOM 1310 N N . SER A 1 168 ? -19.708 -10.682 30.325 1.00 97.56 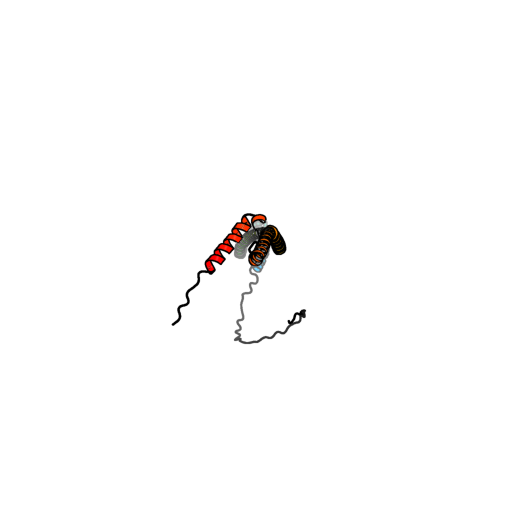168 SER A N 1
ATOM 1311 C CA . SER A 1 168 ? -19.856 -12.023 30.908 1.00 97.56 168 SER A CA 1
ATOM 1312 C C . SER A 1 168 ? -19.973 -11.989 32.437 1.00 97.56 168 SER A C 1
ATOM 1314 O O . SER A 1 168 ? -20.787 -12.696 33.019 1.00 97.56 168 SER A O 1
ATOM 1316 N N . GLU A 1 169 ? -19.218 -11.109 33.098 1.00 97.19 169 GLU A N 1
ATOM 1317 C CA . GLU A 1 169 ? -19.231 -10.955 34.561 1.00 97.19 169 GLU A CA 1
ATOM 1318 C C . GLU A 1 169 ? -20.400 -10.094 35.086 1.00 97.19 169 GLU A C 1
ATOM 1320 O O . GLU A 1 169 ? -20.690 -10.089 36.286 1.00 97.19 169 GLU A O 1
ATOM 1325 N N . HIS A 1 170 ? -21.069 -9.319 34.225 1.00 97.38 170 HIS A N 1
ATOM 1326 C CA . HIS A 1 170 ? -22.120 -8.386 34.643 1.00 97.38 170 HIS A CA 1
ATOM 1327 C C . HIS A 1 170 ? -23.332 -9.062 35.320 1.00 97.38 170 HIS A C 1
ATOM 1329 O O . HIS A 1 170 ? -23.748 -8.564 36.371 1.00 97.38 170 HIS A O 1
ATOM 1335 N N . PRO A 1 171 ? -23.874 -10.193 34.817 1.00 96.81 171 PRO A N 1
ATOM 1336 C CA . PRO A 1 171 ? -24.984 -10.896 35.461 1.00 96.81 171 PRO A CA 1
ATOM 1337 C C . PRO A 1 171 ? -24.654 -11.374 36.875 1.00 96.81 171 PRO A C 1
ATOM 1339 O O . PRO A 1 171 ? -25.497 -11.280 37.766 1.00 96.81 171 PRO A O 1
ATOM 1342 N N . ASP A 1 172 ? -23.430 -11.855 37.097 1.00 96.31 172 ASP A N 1
ATOM 1343 C CA . ASP A 1 172 ? -22.998 -12.326 38.412 1.00 96.31 172 ASP A CA 1
ATOM 1344 C C . ASP A 1 172 ? -22.884 -11.160 39.400 1.00 96.31 172 ASP A C 1
ATOM 1346 O O . ASP A 1 172 ? -23.470 -11.232 40.482 1.00 96.31 172 ASP A O 1
ATOM 1350 N N . ARG A 1 173 ? -22.253 -10.046 38.991 1.00 95.88 173 ARG A N 1
ATOM 1351 C CA . ARG A 1 173 ? -22.198 -8.806 39.791 1.00 95.88 173 ARG A CA 1
ATOM 1352 C C . ARG A 1 173 ? -23.591 -8.270 40.123 1.00 95.88 173 ARG A C 1
ATOM 1354 O O . ARG A 1 173 ? -23.854 -7.872 41.255 1.00 95.88 173 ARG A O 1
ATOM 1361 N N . MET A 1 174 ? -24.504 -8.276 39.151 1.00 96.12 174 MET A N 1
ATOM 1362 C CA . MET A 1 174 ? -25.894 -7.874 39.370 1.00 96.12 174 MET A CA 1
ATOM 1363 C C . MET A 1 174 ? -26.618 -8.795 40.354 1.00 96.12 174 MET A C 1
ATOM 1365 O O . MET A 1 174 ? -27.355 -8.310 41.215 1.00 96.12 174 MET A O 1
ATOM 1369 N N . ARG A 1 175 ? -26.436 -10.115 40.236 1.00 96.25 175 ARG A N 1
ATOM 1370 C CA . ARG A 1 175 ? -27.050 -11.097 41.138 1.00 96.25 175 ARG A CA 1
ATOM 1371 C C . ARG A 1 175 ? -26.547 -10.918 42.566 1.00 96.25 175 ARG A C 1
ATOM 1373 O O . ARG A 1 175 ? -27.358 -10.951 43.490 1.00 96.25 175 ARG A O 1
ATOM 1380 N N . GLU A 1 176 ? -25.246 -10.705 42.741 1.00 96.31 176 GLU A N 1
ATOM 1381 C CA . GLU A 1 176 ? -24.630 -10.432 44.041 1.00 96.31 176 GLU A CA 1
ATOM 1382 C C . GLU A 1 176 ? -25.199 -9.149 44.660 1.00 96.31 176 GLU A C 1
ATOM 1384 O O . GLU A 1 176 ? -25.797 -9.214 45.733 1.00 96.31 176 GLU A O 1
ATOM 1389 N N . ALA A 1 177 ? -25.173 -8.030 43.927 1.00 96.75 177 ALA A N 1
ATOM 1390 C CA . ALA A 1 177 ? -25.731 -6.757 44.389 1.00 96.75 177 ALA A CA 1
ATOM 1391 C C . ALA A 1 177 ? -27.232 -6.850 44.730 1.00 96.75 177 ALA A C 1
ATOM 1393 O O . ALA A 1 177 ? -27.688 -6.310 45.739 1.00 96.75 177 ALA A O 1
ATOM 1394 N N . THR A 1 178 ? -28.010 -7.580 43.922 1.00 96.81 178 THR A N 1
ATOM 1395 C CA . THR A 1 178 ? -29.439 -7.819 44.187 1.00 96.81 178 THR A CA 1
ATOM 1396 C C . THR A 1 178 ? -29.628 -8.640 45.461 1.00 96.81 178 THR A C 1
ATOM 1398 O O . THR A 1 178 ? -30.484 -8.326 46.287 1.00 96.81 178 THR A O 1
ATOM 1401 N N . THR A 1 179 ? -28.810 -9.674 45.655 1.00 96.75 179 THR A N 1
ATOM 1402 C CA . THR A 1 179 ? -28.865 -10.543 46.836 1.00 96.75 179 THR A CA 1
ATOM 1403 C C . THR A 1 179 ? -28.494 -9.773 48.103 1.00 96.75 179 THR A C 1
ATOM 1405 O O . THR A 1 179 ? -29.168 -9.909 49.125 1.00 96.75 179 THR A O 1
ATOM 1408 N N . GLU A 1 180 ? -27.468 -8.924 48.051 1.00 97.00 180 GLU A N 1
ATOM 1409 C CA . GLU A 1 180 ? -27.090 -8.042 49.160 1.00 97.00 180 GLU A CA 1
ATOM 1410 C C . GLU A 1 180 ? -28.199 -7.040 49.501 1.00 97.00 180 GLU A C 1
ATOM 1412 O O . GLU A 1 180 ? -28.558 -6.897 50.675 1.00 97.00 180 GLU A O 1
ATOM 1417 N N . ALA A 1 181 ? -28.796 -6.399 48.490 1.00 97.31 181 ALA A N 1
ATOM 1418 C CA . ALA A 1 181 ? -29.897 -5.457 48.677 1.00 97.31 181 ALA A CA 1
ATOM 1419 C C . ALA A 1 181 ? -31.131 -6.129 49.306 1.00 97.31 181 ALA A C 1
ATOM 1421 O O . ALA A 1 181 ? -31.705 -5.595 50.257 1.00 97.31 181 ALA A O 1
ATOM 1422 N N . VAL A 1 182 ? -31.498 -7.330 48.841 1.00 96.00 182 VAL A N 1
ATOM 1423 C CA . VAL A 1 182 ? -32.598 -8.124 49.415 1.00 96.00 182 VAL A CA 1
ATOM 1424 C C . VAL A 1 182 ? -32.302 -8.496 50.869 1.00 96.00 182 VAL A C 1
ATOM 1426 O O . VAL A 1 182 ? -33.151 -8.294 51.739 1.00 96.00 182 VAL A O 1
ATOM 1429 N N . HIS A 1 183 ? -31.096 -8.985 51.175 1.00 96.12 183 HIS A N 1
ATOM 1430 C CA . HIS A 1 183 ? -30.717 -9.309 52.553 1.00 96.12 183 HIS A CA 1
ATOM 1431 C C . HIS A 1 183 ? -30.763 -8.088 53.474 1.00 96.12 183 HIS A C 1
ATOM 1433 O O . HIS A 1 183 ? -31.230 -8.199 54.613 1.00 96.12 183 HIS A O 1
ATOM 1439 N N . LYS A 1 184 ? -30.297 -6.929 52.995 1.00 97.06 184 LYS A N 1
ATOM 1440 C CA . LYS A 1 184 ? -30.359 -5.669 53.739 1.00 97.06 184 LYS A CA 1
ATOM 1441 C C . LYS A 1 184 ? -31.810 -5.269 54.023 1.00 97.06 184 LYS A C 1
ATOM 1443 O O . LYS A 1 184 ? -32.149 -5.058 55.186 1.00 97.06 184 LYS A O 1
ATOM 1448 N N . ALA A 1 185 ? -32.676 -5.287 53.008 1.00 95.56 185 ALA A N 1
ATOM 1449 C CA . ALA A 1 185 ? -34.096 -4.967 53.155 1.00 95.56 185 ALA A CA 1
ATOM 1450 C C . ALA A 1 185 ? -34.814 -5.906 54.145 1.00 95.56 185 ALA A C 1
ATOM 1452 O O . ALA A 1 185 ? -35.584 -5.449 54.989 1.00 95.56 185 ALA A O 1
ATOM 1453 N N . ILE A 1 186 ? -34.517 -7.212 54.115 1.00 94.56 186 ILE A N 1
ATOM 1454 C CA . ILE A 1 186 ? -35.078 -8.184 55.071 1.00 94.56 186 ILE A CA 1
ATOM 1455 C C . ILE A 1 186 ? -34.641 -7.866 56.508 1.00 94.56 186 ILE A C 1
ATOM 1457 O O . ILE A 1 186 ? -35.457 -7.948 57.430 1.00 94.56 186 ILE A O 1
ATOM 1461 N N . LYS A 1 187 ? -33.365 -7.518 56.724 1.00 95.25 187 LYS A N 1
ATOM 1462 C CA . LYS A 1 187 ? -32.861 -7.141 58.055 1.00 95.25 187 LYS A CA 1
ATOM 1463 C C . LYS A 1 187 ? -33.543 -5.871 58.570 1.00 95.25 187 LYS A C 1
ATOM 1465 O O . LYS A 1 187 ? -33.995 -5.860 59.713 1.00 95.25 187 LYS A O 1
ATOM 1470 N N . GLU A 1 188 ? -33.669 -4.846 57.731 1.00 94.75 188 GLU A N 1
ATOM 1471 C CA . GLU A 1 188 ? -34.328 -3.579 58.079 1.00 94.75 188 GLU A CA 1
ATOM 1472 C C . GLU A 1 188 ? -35.824 -3.766 58.383 1.00 94.75 188 GLU A C 1
ATOM 1474 O O . GLU A 1 188 ? -36.319 -3.257 59.393 1.00 94.75 188 GLU A O 1
ATOM 1479 N N . PHE A 1 189 ? -36.532 -4.572 57.583 1.00 92.38 189 PHE A N 1
ATOM 1480 C CA . PHE A 1 189 ? -37.937 -4.923 57.818 1.00 92.38 189 PHE A CA 1
ATOM 1481 C C . PHE A 1 189 ? -38.136 -5.638 59.162 1.00 92.38 189 PHE A C 1
ATOM 1483 O O . PHE A 1 189 ? -39.053 -5.312 59.919 1.00 92.38 189 PHE A O 1
ATOM 1490 N N . LYS A 1 190 ? -37.252 -6.590 59.492 1.00 90.94 190 LYS A N 1
ATOM 1491 C CA . LYS A 1 190 ? -37.287 -7.295 60.782 1.00 90.94 190 LYS A CA 1
ATOM 1492 C C . LYS A 1 190 ? -36.991 -6.371 61.963 1.00 90.94 190 LYS A C 1
ATOM 1494 O O . LYS A 1 190 ? -37.612 -6.523 63.008 1.00 90.94 190 LYS A O 1
ATOM 1499 N N . ALA A 1 191 ? -36.066 -5.426 61.812 1.00 92.88 191 ALA A N 1
ATOM 1500 C CA . ALA A 1 191 ? -35.704 -4.506 62.888 1.00 92.88 191 ALA A CA 1
ATOM 1501 C C . ALA A 1 191 ? -36.815 -3.490 63.206 1.00 92.88 191 ALA A C 1
ATOM 1503 O O . ALA A 1 191 ? -37.004 -3.132 64.367 1.00 92.88 191 ALA A O 1
ATOM 1504 N N . THR A 1 192 ? -37.547 -3.036 62.187 1.00 90.62 192 THR A N 1
ATOM 1505 C CA . THR A 1 192 ? -38.521 -1.942 62.317 1.00 90.62 192 THR A CA 1
ATOM 1506 C C . THR A 1 192 ? -39.959 -2.451 62.325 1.00 90.62 192 THR A C 1
ATOM 1508 O O . THR A 1 192 ? -40.656 -2.353 63.334 1.00 90.62 192 THR A O 1
ATOM 1511 N N . LYS A 1 193 ? -40.403 -3.052 61.218 1.00 85.00 193 LYS A N 1
ATOM 1512 C CA . LYS A 1 193 ? -41.813 -3.370 60.987 1.00 85.00 193 LYS A CA 1
ATOM 1513 C C . LYS A 1 193 ? -42.307 -4.547 61.816 1.00 85.00 193 LYS A C 1
ATOM 1515 O O . LYS A 1 193 ? -43.426 -4.498 62.313 1.00 85.00 193 LYS A O 1
ATOM 1520 N N . VAL A 1 194 ? -41.483 -5.582 62.004 1.00 85.75 194 VAL A N 1
ATOM 1521 C CA . VAL A 1 194 ? -41.852 -6.728 62.859 1.00 85.75 194 VAL A CA 1
ATOM 1522 C C . VAL A 1 194 ? -41.994 -6.299 64.318 1.00 85.75 194 VAL A C 1
ATOM 1524 O O . VAL A 1 194 ? -42.908 -6.761 64.994 1.00 85.75 194 VAL A O 1
ATOM 1527 N N . LYS A 1 195 ? -41.131 -5.392 64.793 1.00 86.94 195 LYS A N 1
ATOM 1528 C CA . LYS A 1 195 ? -41.233 -4.838 66.146 1.00 86.94 195 LYS A CA 1
ATOM 1529 C C . LYS A 1 195 ? -42.518 -4.022 66.312 1.00 86.94 195 LYS A C 1
ATOM 1531 O O . LYS A 1 195 ? -43.306 -4.328 67.192 1.00 86.94 195 LYS A O 1
ATOM 1536 N N . GLU A 1 196 ? -42.779 -3.087 65.399 1.00 87.31 196 GLU A N 1
ATOM 1537 C CA . GLU A 1 196 ? -44.007 -2.277 65.406 1.00 87.31 196 GLU A CA 1
ATOM 1538 C C . GLU A 1 196 ? -45.281 -3.140 65.356 1.00 87.31 196 GLU A C 1
ATOM 1540 O O . GLU A 1 196 ? -46.237 -2.880 66.080 1.00 87.31 196 GLU A O 1
ATOM 1545 N N . LEU A 1 197 ? -45.304 -4.181 64.515 1.00 82.88 197 LEU A N 1
ATOM 1546 C CA . LEU A 1 197 ? -46.427 -5.123 64.437 1.00 82.88 197 LEU A CA 1
ATOM 1547 C C . LEU A 1 197 ? -46.608 -5.912 65.734 1.00 82.88 197 LEU A C 1
ATOM 1549 O O . LEU A 1 197 ? -47.742 -6.142 66.144 1.00 82.88 197 LEU A O 1
ATOM 1553 N N . LYS A 1 198 ? -45.509 -6.333 66.367 1.00 83.06 198 LYS A N 1
ATOM 1554 C CA . LYS A 1 198 ? -45.549 -7.044 67.646 1.00 83.06 198 LYS A CA 1
ATOM 1555 C C . LYS A 1 198 ? -46.108 -6.156 68.754 1.00 83.06 198 LYS A C 1
ATOM 1557 O O . LYS A 1 198 ? -46.966 -6.621 69.498 1.00 83.06 198 LYS A O 1
ATOM 1562 N N . ASP A 1 199 ? -45.650 -4.910 68.827 1.00 85.25 199 ASP A N 1
ATOM 1563 C CA . ASP A 1 199 ? -46.105 -3.942 69.825 1.00 85.25 199 ASP A CA 1
ATOM 1564 C C . ASP A 1 199 ? -47.611 -3.673 69.633 1.00 85.25 199 ASP A C 1
ATOM 1566 O O . ASP A 1 199 ? -48.400 -3.925 70.538 1.00 85.25 199 ASP A O 1
ATOM 1570 N N . LYS A 1 200 ? -48.048 -3.379 68.397 1.00 85.75 200 LYS A N 1
ATOM 1571 C CA . LYS A 1 200 ? -49.476 -3.210 68.059 1.00 85.75 200 LYS A CA 1
ATOM 1572 C C . LYS A 1 200 ? -50.341 -4.433 68.375 1.00 85.75 200 LYS A C 1
ATOM 1574 O O . LYS A 1 200 ? -51.473 -4.287 68.824 1.00 85.75 200 LYS A O 1
ATOM 1579 N N . ALA A 1 201 ? -49.852 -5.643 68.101 1.00 79.62 201 ALA A N 1
ATOM 1580 C CA . ALA A 1 201 ? -50.592 -6.868 68.405 1.00 79.62 201 ALA A CA 1
ATOM 1581 C C . ALA A 1 201 ? -50.721 -7.095 69.919 1.00 79.62 201 ALA A C 1
ATOM 1583 O O . ALA A 1 201 ? -51.764 -7.564 70.374 1.00 79.62 201 ALA A O 1
ATOM 1584 N N . SER A 1 202 ? -49.683 -6.746 70.688 1.00 83.69 202 SER A N 1
ATOM 1585 C CA . SER A 1 202 ? -49.722 -6.762 72.151 1.00 83.69 202 SER A CA 1
ATOM 1586 C C . SER A 1 202 ? -50.759 -5.775 72.678 1.00 83.69 202 SER A C 1
ATOM 1588 O O . SER A 1 202 ? -51.564 -6.154 73.522 1.00 83.69 202 SER A O 1
ATOM 1590 N N . ASP A 1 203 ? -50.792 -4.556 72.135 1.00 85.56 203 ASP A N 1
ATOM 1591 C CA . ASP A 1 203 ? -51.770 -3.534 72.519 1.00 85.56 203 ASP A CA 1
ATOM 1592 C C . ASP A 1 203 ? -53.203 -4.012 72.253 1.00 85.56 203 ASP A C 1
ATOM 1594 O O . ASP A 1 203 ? -54.040 -3.961 73.147 1.00 85.56 203 ASP A O 1
ATOM 1598 N N . ILE A 1 204 ? -53.477 -4.579 71.069 1.00 85.62 204 ILE A N 1
ATOM 1599 C CA . ILE A 1 204 ? -54.802 -5.133 70.733 1.00 85.62 204 ILE A CA 1
ATOM 1600 C C . ILE A 1 204 ? -55.195 -6.267 71.687 1.00 85.62 204 ILE A C 1
ATOM 1602 O O . ILE A 1 204 ? -56.339 -6.316 72.146 1.00 85.62 204 ILE A O 1
ATOM 1606 N N . ALA A 1 205 ? -54.277 -7.192 71.983 1.00 87.31 205 ALA A N 1
ATOM 1607 C CA . ALA A 1 205 ? -54.546 -8.294 72.904 1.00 87.31 205 ALA A CA 1
ATOM 1608 C C . ALA A 1 205 ? -54.851 -7.773 74.317 1.00 87.31 205 ALA A C 1
ATOM 1610 O O . ALA A 1 205 ? -55.842 -8.191 74.918 1.00 87.31 205 ALA A O 1
ATOM 1611 N N . SER A 1 206 ? -54.057 -6.816 74.804 1.00 85.00 206 SER A N 1
ATOM 1612 C CA . SER A 1 206 ? -54.283 -6.136 76.080 1.00 85.00 206 SER A CA 1
ATOM 1613 C C . SER A 1 206 ? -55.636 -5.425 76.100 1.00 85.00 206 SER A C 1
ATOM 1615 O O . SER A 1 206 ? -56.436 -5.690 76.992 1.00 85.00 206 SER A O 1
ATOM 1617 N N . SER A 1 207 ? -55.954 -4.605 75.091 1.00 84.25 207 SER A N 1
ATOM 1618 C CA . SER A 1 207 ? -57.252 -3.927 74.983 1.00 84.25 207 SER A CA 1
ATOM 1619 C C . SER A 1 207 ? -58.419 -4.913 74.929 1.00 84.25 207 SER A C 1
ATOM 1621 O O . SER A 1 207 ? -59.445 -4.656 75.544 1.00 84.25 207 SER A O 1
ATOM 1623 N N . THR A 1 208 ? -58.270 -6.057 74.254 1.00 87.25 208 THR A N 1
ATOM 1624 C CA . THR A 1 208 ? -59.313 -7.098 74.195 1.00 87.25 208 THR A CA 1
ATOM 1625 C C . THR A 1 208 ? -59.557 -7.727 75.567 1.00 87.25 208 THR A C 1
ATOM 1627 O O . THR A 1 208 ? -60.703 -7.904 75.972 1.00 87.25 208 THR A O 1
ATOM 1630 N N . ILE A 1 209 ? -58.491 -8.042 76.308 1.00 88.25 209 ILE A N 1
ATOM 1631 C CA . ILE A 1 209 ? -58.603 -8.573 77.673 1.00 88.25 209 ILE A CA 1
ATOM 1632 C C . ILE A 1 209 ? -59.264 -7.534 78.588 1.00 88.25 209 ILE A C 1
ATOM 1634 O O . ILE A 1 209 ? -60.203 -7.871 79.306 1.00 88.25 209 ILE A O 1
ATOM 1638 N N . ILE A 1 210 ? -58.823 -6.273 78.519 1.00 86.19 210 ILE A N 1
ATOM 1639 C CA . ILE A 1 210 ? -59.391 -5.160 79.295 1.00 86.19 210 ILE A CA 1
ATOM 1640 C C . ILE A 1 210 ? -60.880 -4.979 78.967 1.00 86.19 210 ILE A C 1
ATOM 1642 O O . ILE A 1 210 ? -61.690 -4.838 79.879 1.00 86.19 210 ILE A O 1
ATOM 1646 N N . PHE A 1 211 ? -61.257 -5.043 77.688 1.00 86.12 211 PHE A N 1
ATOM 1647 C CA . PHE A 1 211 ? -62.646 -4.943 77.235 1.00 86.12 211 PHE A CA 1
ATOM 1648 C C . PHE A 1 211 ? -63.526 -6.070 77.788 1.00 86.12 211 PHE A C 1
ATOM 1650 O O . PHE A 1 211 ? -64.622 -5.810 78.281 1.00 86.12 211 PHE A O 1
ATOM 1657 N N . ASN A 1 212 ? -63.037 -7.312 77.769 1.00 89.19 212 ASN A N 1
ATOM 1658 C CA . ASN A 1 212 ? -63.776 -8.446 78.325 1.00 89.19 212 ASN A CA 1
ATOM 1659 C C . ASN A 1 212 ? -63.974 -8.3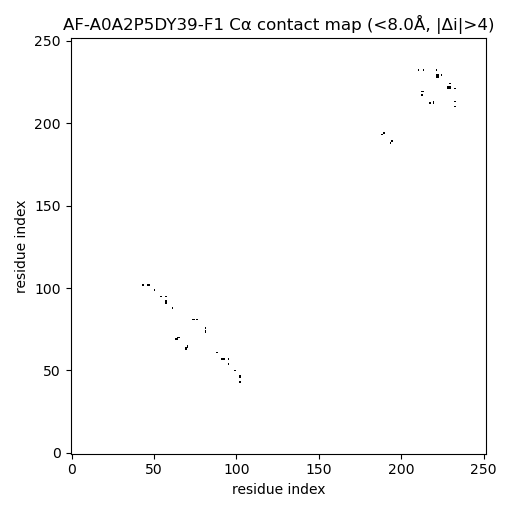00 79.842 1.00 89.19 212 ASN A C 1
ATOM 1661 O O . ASN A 1 212 ? -65.085 -8.495 80.328 1.00 89.19 212 ASN A O 1
ATOM 1665 N N . ILE A 1 213 ? -62.936 -7.882 80.580 1.00 88.38 213 ILE A N 1
ATOM 1666 C CA . ILE A 1 213 ? -63.045 -7.611 82.024 1.00 88.38 213 ILE A CA 1
ATOM 1667 C C . ILE A 1 213 ? -64.048 -6.480 82.280 1.00 88.38 213 ILE A C 1
ATOM 1669 O O . ILE A 1 213 ? -64.868 -6.596 83.182 1.00 88.38 213 ILE A O 1
ATOM 1673 N N . PHE A 1 214 ? -64.025 -5.411 81.481 1.00 88.25 214 PHE A N 1
ATOM 1674 C CA . PHE A 1 214 ? -64.958 -4.289 81.612 1.00 88.25 214 PHE A CA 1
ATOM 1675 C C . PHE A 1 214 ? -66.426 -4.724 81.476 1.00 88.25 214 PHE A C 1
ATOM 1677 O O . PHE A 1 214 ? -67.273 -4.250 82.233 1.00 88.25 214 PHE A O 1
ATOM 1684 N N . PHE A 1 215 ? -66.725 -5.645 80.555 1.00 85.44 215 PHE A N 1
ATOM 1685 C CA . PHE A 1 215 ? -68.080 -6.169 80.358 1.00 85.44 215 PHE A CA 1
ATOM 1686 C C . PHE A 1 215 ? -68.500 -7.204 81.409 1.00 85.44 215 PHE A C 1
ATOM 1688 O O . PHE A 1 215 ? -69.639 -7.174 81.872 1.00 85.44 215 PHE A O 1
ATOM 1695 N N . GLU A 1 216 ? -67.612 -8.128 81.779 1.00 90.25 216 GLU A N 1
ATOM 1696 C CA . GLU A 1 216 ? -67.935 -9.217 82.715 1.00 90.25 216 GLU A CA 1
ATOM 1697 C C . GLU A 1 216 ? -67.862 -8.777 84.188 1.00 90.25 216 GLU A C 1
ATOM 1699 O O . GLU A 1 216 ? -68.551 -9.334 85.047 1.00 90.25 216 GLU A O 1
ATOM 1704 N N . HIS A 1 217 ? -67.053 -7.757 84.487 1.00 89.12 217 HIS A N 1
ATOM 1705 C CA . HIS A 1 217 ? -66.757 -7.270 85.833 1.00 89.12 217 HIS A CA 1
ATOM 1706 C C . HIS A 1 217 ? -66.806 -5.727 85.894 1.00 89.12 217 HIS A C 1
ATOM 1708 O O . HIS A 1 217 ? -65.771 -5.076 86.056 1.00 89.12 217 HIS A O 1
ATOM 1714 N N . PRO A 1 218 ? -67.999 -5.109 85.804 1.00 84.75 218 PRO A N 1
ATOM 1715 C CA . PRO A 1 218 ? -68.145 -3.651 85.683 1.00 84.75 218 PRO A CA 1
ATOM 1716 C C . PRO A 1 218 ? -67.615 -2.846 86.885 1.00 84.75 218 PRO A C 1
ATOM 1718 O O . PRO A 1 218 ? -67.252 -1.675 86.715 1.00 84.75 218 PRO A O 1
ATOM 1721 N N . ASP A 1 219 ? -67.536 -3.481 88.060 1.00 87.88 219 ASP A N 1
ATOM 1722 C CA . ASP A 1 219 ? -67.053 -2.904 89.325 1.00 87.88 219 ASP A CA 1
ATOM 1723 C C . ASP A 1 219 ? -65.542 -3.111 89.555 1.00 87.88 219 ASP A C 1
ATOM 1725 O O . ASP A 1 219 ? -65.018 -2.759 90.613 1.00 87.88 219 ASP A O 1
ATOM 1729 N N . PHE A 1 220 ? -64.828 -3.715 88.598 1.00 89.62 220 PHE A N 1
ATOM 1730 C CA . PHE A 1 220 ? -63.381 -3.898 88.693 1.00 89.62 220 PHE A CA 1
ATOM 1731 C C . PHE A 1 220 ? -62.655 -2.540 88.735 1.00 89.62 220 PHE A C 1
ATOM 1733 O O . PHE A 1 220 ? -62.931 -1.651 87.925 1.00 89.62 220 PHE A O 1
ATOM 1740 N N . ASP A 1 221 ? -61.705 -2.376 89.662 1.00 90.75 221 ASP A N 1
ATOM 1741 C CA . ASP A 1 221 ? -60.892 -1.159 89.772 1.00 90.75 221 ASP A CA 1
ATOM 1742 C C . ASP A 1 221 ? -59.736 -1.183 88.762 1.00 90.75 221 ASP A C 1
ATOM 1744 O O . ASP A 1 221 ? -58.694 -1.797 88.989 1.00 90.75 221 ASP A O 1
ATOM 1748 N N . PHE A 1 222 ? -59.919 -0.493 87.634 1.00 87.25 222 PHE A N 1
ATOM 1749 C CA . PHE A 1 222 ? -58.916 -0.401 86.569 1.00 87.25 222 PHE A CA 1
ATOM 1750 C C . PHE A 1 222 ? -57.729 0.514 86.912 1.00 87.25 222 PHE A C 1
ATOM 1752 O O . PHE A 1 222 ? -56.721 0.460 86.208 1.00 87.25 222 PHE A O 1
ATOM 1759 N N . SER A 1 223 ? -57.782 1.287 88.007 1.00 90.06 223 SER A N 1
ATOM 1760 C CA . SER A 1 223 ? -56.687 2.186 88.421 1.00 90.06 223 SER A CA 1
ATOM 1761 C C . SER A 1 223 ? -55.388 1.429 88.711 1.00 90.06 223 SER A C 1
ATOM 1763 O O . SER A 1 223 ? -54.295 1.978 88.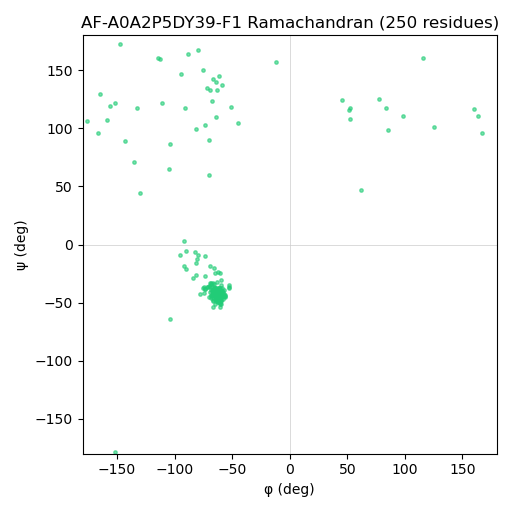580 1.00 90.06 223 SER A O 1
ATOM 1765 N N . VAL A 1 224 ? -55.492 0.140 89.060 1.00 88.00 224 VAL A N 1
ATOM 1766 C CA . VAL A 1 224 ? -54.342 -0.745 89.308 1.00 88.00 224 VAL A CA 1
ATOM 1767 C C . VAL A 1 224 ? -53.544 -1.074 88.044 1.00 88.00 224 VAL A C 1
ATOM 1769 O O . VAL A 1 224 ? -52.405 -1.528 88.150 1.00 88.00 224 VAL A O 1
ATOM 1772 N N . LEU A 1 225 ? -54.137 -0.877 86.861 1.00 84.38 225 LEU A N 1
ATOM 1773 C CA . LEU A 1 225 ? -53.524 -1.191 85.569 1.00 84.38 225 LEU A CA 1
ATOM 1774 C C . LEU A 1 225 ? -52.829 0.018 84.924 1.00 84.38 225 LEU A C 1
ATOM 1776 O O . LEU A 1 225 ? -52.089 -0.184 83.966 1.00 84.38 225 LEU A O 1
ATOM 1780 N N . GLY A 1 226 ? -53.007 1.225 85.475 1.00 88.00 226 GLY A N 1
ATOM 1781 C CA . GLY A 1 226 ? -52.383 2.462 84.993 1.00 88.00 226 GLY A CA 1
ATOM 1782 C C . GLY A 1 226 ? -53.378 3.500 84.461 1.00 88.00 226 GLY A C 1
ATOM 1783 O O . GLY A 1 226 ? -54.520 3.182 84.137 1.00 88.00 226 GLY A O 1
ATOM 1784 N N . GLU A 1 227 ? -52.931 4.758 84.392 1.00 87.38 227 GLU A N 1
ATOM 1785 C CA . GLU A 1 227 ? -53.737 5.921 83.970 1.00 87.38 227 GLU A CA 1
ATOM 1786 C C . GLU A 1 227 ? -54.245 5.796 82.522 1.00 87.38 227 GLU A C 1
ATOM 1788 O O . GLU A 1 227 ? -55.384 6.131 82.218 1.00 87.38 227 GLU A O 1
ATOM 1793 N N . ASP A 1 228 ? -53.423 5.243 81.633 1.00 83.50 228 ASP A N 1
ATOM 1794 C CA . ASP A 1 228 ? -53.727 5.013 80.219 1.00 83.50 228 ASP A CA 1
ATOM 1795 C C . ASP A 1 228 ? -54.883 4.021 80.013 1.00 83.50 228 ASP A C 1
ATOM 1797 O O . ASP A 1 228 ? -55.764 4.232 79.175 1.00 83.50 228 ASP A O 1
ATOM 1801 N N . VAL A 1 229 ? -54.926 2.954 80.815 1.00 85.62 229 VAL A N 1
ATOM 1802 C CA . VAL A 1 229 ? -56.044 2.000 80.820 1.00 85.62 229 VAL A CA 1
ATOM 1803 C C . VAL A 1 229 ? -57.307 2.642 81.396 1.00 85.62 229 VAL A C 1
ATOM 1805 O O . VAL A 1 229 ? -58.407 2.376 80.906 1.00 85.62 229 VAL A O 1
ATOM 1808 N N . VAL A 1 230 ? -57.168 3.505 82.406 1.00 86.00 230 VAL A N 1
ATOM 1809 C CA . VAL A 1 230 ? -58.295 4.242 82.996 1.00 86.00 230 VAL A CA 1
ATOM 1810 C C . VAL A 1 230 ? -58.925 5.195 81.979 1.00 86.00 230 VAL A C 1
ATOM 1812 O O . VAL A 1 230 ? -60.146 5.154 81.814 1.00 86.00 230 VAL A O 1
ATOM 1815 N N . GLU A 1 231 ? -58.126 5.989 81.261 1.00 87.00 231 GLU A N 1
ATOM 1816 C CA . GLU A 1 231 ? -58.613 6.866 80.184 1.00 87.00 231 GLU A CA 1
ATOM 1817 C C . GLU A 1 231 ? -59.333 6.060 79.085 1.00 87.00 231 GLU A C 1
ATOM 1819 O O . GLU A 1 231 ? -60.438 6.421 78.664 1.00 87.00 231 GLU A O 1
ATOM 1824 N N . LEU A 1 232 ? -58.766 4.919 78.666 1.00 86.50 232 LEU A N 1
ATOM 1825 C CA . LEU A 1 232 ? -59.388 4.030 77.678 1.00 86.50 232 LEU A CA 1
ATOM 1826 C C . LEU A 1 232 ? -60.755 3.510 78.153 1.00 86.50 232 LEU A C 1
ATOM 1828 O O . LEU A 1 232 ? -61.740 3.600 77.418 1.00 86.50 232 LEU A O 1
ATOM 1832 N N . VAL A 1 233 ? -60.843 3.000 79.383 1.00 86.25 233 VAL A N 1
ATOM 1833 C CA . VAL A 1 233 ? -62.097 2.479 79.954 1.00 86.25 233 VAL A CA 1
ATOM 1834 C C . VAL A 1 233 ? -63.133 3.591 80.154 1.00 86.25 233 VAL A C 1
ATOM 1836 O O . VAL A 1 233 ? -64.325 3.361 79.934 1.00 86.25 233 VAL A O 1
ATOM 1839 N N . GLN A 1 234 ? -62.714 4.800 80.542 1.00 88.19 234 GLN A N 1
ATOM 1840 C CA . GLN A 1 234 ? -63.610 5.958 80.640 1.00 88.19 234 GLN A CA 1
ATOM 1841 C C . GLN A 1 234 ? -64.222 6.309 79.282 1.00 88.19 234 GLN A C 1
ATOM 1843 O O . GLN A 1 234 ? -65.439 6.476 79.209 1.00 88.19 234 GLN A O 1
ATOM 1848 N N . SER A 1 235 ? -63.429 6.303 78.204 1.00 87.50 235 SER A N 1
ATOM 1849 C CA . SER A 1 235 ? -63.949 6.554 76.852 1.00 87.50 235 SER A CA 1
ATOM 1850 C C . SER A 1 235 ? -65.070 5.574 76.461 1.00 87.50 235 SER A C 1
ATOM 1852 O O . SER A 1 235 ? -66.096 5.981 75.915 1.00 87.50 235 SER A O 1
ATOM 1854 N N . TRP A 1 236 ? -64.952 4.293 76.837 1.00 90.12 236 TRP A N 1
ATOM 1855 C CA . TRP A 1 236 ? -65.997 3.292 76.597 1.00 90.12 236 TRP A CA 1
ATOM 1856 C C . TRP A 1 236 ? -67.244 3.493 77.471 1.00 90.12 236 TRP A C 1
ATOM 1858 O O . TRP A 1 236 ? -68.364 3.271 76.999 1.00 90.12 236 TRP A O 1
ATOM 1868 N N . ARG A 1 237 ? -67.092 3.928 78.733 1.00 87.00 237 ARG A N 1
ATOM 1869 C CA . ARG A 1 237 ? -68.241 4.294 79.592 1.00 87.00 237 ARG A CA 1
ATOM 1870 C C . ARG A 1 237 ? -69.015 5.477 79.016 1.00 87.00 237 ARG A C 1
ATOM 1872 O O . ARG A 1 237 ? -70.243 5.468 79.030 1.00 87.00 237 ARG A O 1
ATOM 1879 N N . GLU A 1 238 ? -68.315 6.474 78.487 1.00 86.06 238 GLU A N 1
ATOM 1880 C CA . GLU A 1 238 ? -68.945 7.640 77.865 1.00 86.06 238 GLU A CA 1
ATOM 1881 C C . GLU A 1 238 ? -69.720 7.279 76.590 1.00 86.06 238 GLU A C 1
ATOM 1883 O O . GLU A 1 238 ? -70.825 7.783 76.380 1.00 86.06 238 GLU A O 1
ATOM 1888 N N . ASP A 1 239 ? -69.195 6.379 75.756 1.00 79.69 239 ASP A N 1
ATOM 1889 C CA . ASP A 1 239 ? -69.870 5.941 74.527 1.00 79.69 239 ASP A CA 1
ATOM 1890 C C . ASP A 1 239 ? -71.069 5.013 74.795 1.00 79.69 239 ASP A C 1
ATOM 1892 O O . ASP A 1 239 ? -72.126 5.142 74.165 1.00 79.69 239 ASP A O 1
ATOM 1896 N N . THR A 1 240 ? -70.962 4.117 75.781 1.00 76.06 240 THR A N 1
ATOM 1897 C CA . THR A 1 240 ? -72.098 3.281 76.213 1.00 76.06 240 THR A CA 1
ATOM 1898 C C . THR A 1 240 ? -73.219 4.111 76.846 1.00 76.06 240 THR A C 1
ATOM 1900 O O . THR A 1 240 ? -74.390 3.820 76.603 1.00 76.06 240 THR A O 1
ATOM 1903 N N . ALA A 1 241 ? -72.892 5.196 77.557 1.00 74.25 241 ALA A N 1
ATOM 1904 C CA . ALA A 1 241 ? -73.880 6.143 78.076 1.00 74.25 241 ALA A CA 1
ATOM 1905 C C . ALA A 1 241 ? -74.586 6.950 76.964 1.00 74.25 241 ALA A C 1
ATOM 1907 O O . ALA A 1 241 ? -75.778 7.228 77.078 1.00 74.25 241 ALA A O 1
ATOM 1908 N N . LYS A 1 242 ? -73.896 7.276 75.860 1.00 68.19 242 LYS A N 1
ATOM 1909 C CA . LYS A 1 242 ? -74.478 8.005 74.711 1.00 68.19 242 LYS A CA 1
ATOM 1910 C C . LYS A 1 242 ? -75.418 7.161 73.847 1.00 68.19 242 LYS A C 1
ATOM 1912 O O . LYS A 1 242 ? -76.325 7.705 73.226 1.00 68.19 242 LYS A O 1
ATOM 1917 N N . THR A 1 243 ? -75.234 5.842 73.802 1.00 55.88 243 THR A N 1
ATOM 1918 C CA . THR A 1 243 ? -76.059 4.946 72.963 1.00 55.88 243 THR A CA 1
ATOM 1919 C C . THR A 1 243 ? -77.402 4.579 73.628 1.00 55.88 243 THR A C 1
ATOM 1921 O O . THR A 1 243 ? -78.264 3.968 73.001 1.00 55.88 243 THR A O 1
ATOM 1924 N N . GLY A 1 244 ? -77.609 4.983 74.889 1.00 48.53 244 GLY A N 1
ATOM 1925 C CA . GLY A 1 244 ? -78.861 4.809 75.634 1.00 48.53 244 GLY A CA 1
ATOM 1926 C C . GLY A 1 244 ? -79.956 5.842 75.332 1.00 48.53 244 GLY A C 1
ATOM 1927 O O . GLY A 1 244 ? -81.109 5.598 75.678 1.00 48.53 244 GLY A O 1
ATOM 1928 N N . ASP A 1 245 ? -79.637 6.943 74.640 1.00 45.44 245 ASP A N 1
ATOM 1929 C CA . ASP A 1 245 ? -80.588 8.011 74.284 1.00 45.44 245 ASP A CA 1
ATOM 1930 C C . ASP A 1 245 ? -80.973 7.948 72.794 1.00 45.44 245 ASP A C 1
ATOM 1932 O O . ASP A 1 245 ? -80.680 8.821 71.980 1.00 45.44 245 ASP A O 1
ATOM 1936 N N . GLY A 1 246 ? -81.648 6.859 72.426 1.00 43.25 246 GLY A N 1
ATOM 1937 C CA . GLY A 1 246 ? -82.237 6.627 71.104 1.00 43.25 246 GLY A CA 1
ATOM 1938 C C . GLY A 1 246 ? -83.697 6.188 71.199 1.00 43.25 246 GLY A C 1
ATOM 1939 O O . GLY A 1 246 ? -84.101 5.225 70.555 1.00 43.25 246 GLY A O 1
ATOM 1940 N N . SER A 1 247 ? -84.481 6.856 72.047 1.00 49.88 247 SER A N 1
ATOM 1941 C CA . SER A 1 247 ? -85.929 6.669 72.172 1.00 49.88 247 SER A CA 1
ATOM 1942 C C . SER A 1 247 ? -86.684 7.617 71.237 1.00 49.88 247 SER A C 1
ATOM 1944 O O . SER A 1 247 ? -86.669 8.823 71.469 1.00 49.88 247 SER A O 1
ATOM 1946 N N . ALA A 1 248 ? -87.434 7.071 70.272 1.00 39.84 248 ALA A N 1
ATOM 1947 C CA . ALA A 1 248 ? -88.777 7.562 69.934 1.00 39.84 248 ALA A CA 1
ATOM 1948 C C . ALA A 1 248 ? -89.537 6.559 69.046 1.00 39.84 248 ALA A C 1
ATOM 1950 O O . ALA A 1 248 ? -89.435 6.576 67.821 1.00 39.84 248 ALA A O 1
ATOM 1951 N N . SER A 1 249 ? -90.363 5.722 69.677 1.00 46.34 249 SER A N 1
ATOM 1952 C CA . SER A 1 249 ? -91.598 5.239 69.056 1.00 46.34 249 SER A CA 1
ATOM 1953 C C . SER A 1 249 ? -92.590 6.396 68.944 1.00 46.34 249 SER A C 1
ATOM 1955 O O . SER A 1 249 ? -92.887 7.036 69.951 1.00 46.34 249 SER A O 1
ATOM 1957 N N . THR A 1 250 ? -93.209 6.569 67.779 1.00 41.69 250 THR A N 1
ATOM 1958 C CA . THR A 1 250 ? -94.606 7.009 67.687 1.00 41.69 250 THR A CA 1
ATOM 1959 C C . THR A 1 250 ? -95.350 6.11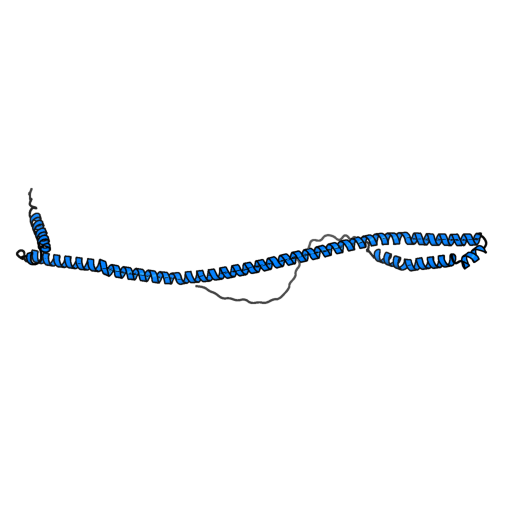5 66.701 1.00 41.69 250 THR A C 1
ATOM 1961 O O . THR A 1 250 ? -95.019 6.032 65.522 1.00 41.69 250 THR A O 1
ATOM 1964 N N . SER A 1 251 ? -96.350 5.412 67.231 1.00 49.47 251 SER A N 1
ATOM 1965 C CA . SER A 1 251 ? -97.375 4.687 66.487 1.00 49.47 251 SER A CA 1
ATOM 1966 C C . SER A 1 251 ? -98.352 5.656 65.817 1.00 49.47 251 SER A C 1
ATOM 1968 O O . SER A 1 251 ? -98.856 6.553 66.494 1.00 49.47 251 SER A O 1
ATOM 1970 N N . ALA A 1 252 ? -98.666 5.410 64.543 1.00 41.06 252 ALA A N 1
ATOM 1971 C CA . ALA A 1 252 ? -99.995 5.478 63.917 1.00 41.06 252 ALA A CA 1
ATOM 1972 C C . ALA A 1 252 ? -99.905 4.881 62.505 1.00 41.06 252 ALA A C 1
ATOM 1974 O O . ALA A 1 252 ? -98.978 5.283 61.766 1.00 41.06 252 ALA A O 1
#

Radius of gyration: 68.03 Å; Cα contacts (8 Å, |Δi|>4): 29; chains: 1; bounding box: 158×49×168 Å

Mean predicted aligned error: 19.37 Å

Organism: Parasponia andersonii (NCBI:txid3476)

pLDDT: mean 78.25, std 20.53, range [31.12, 98.62]